Protein AF-0000000078835755 (afdb_homodimer)

Radius of gyration: 17.68 Å; Cα contacts (8 Å, |Δi|>4): 363; chains: 2; bounding box: 37×53×41 Å

Solvent-accessible surface area (backbone atoms only — not comparable to full-atom values): 12044 Å² total; per-residue (Å²): 113,63,64,37,23,50,53,27,33,51,50,13,53,50,42,44,65,66,40,59,57,55,81,65,37,59,64,57,35,35,74,71,74,50,54,73,65,51,53,56,34,54,41,30,27,40,28,42,49,47,18,49,21,50,36,26,39,55,33,22,75,41,42,38,65,33,43,75,55,43,56,26,52,29,46,31,27,44,27,38,29,67,43,31,49,64,35,38,77,70,69,57,46,61,67,70,57,43,52,54,24,49,52,28,46,54,49,22,51,52,42,47,51,31,48,72,68,46,60,73,60,129,111,62,65,38,23,51,55,27,34,52,51,14,53,50,43,45,67,68,41,59,57,54,81,67,38,58,65,56,36,35,73,71,74,51,53,72,63,51,52,55,35,53,42,31,27,39,29,41,50,45,19,48,21,52,36,26,40,54,32,22,73,42,41,40,65,33,42,75,54,42,56,27,53,28,45,30,26,4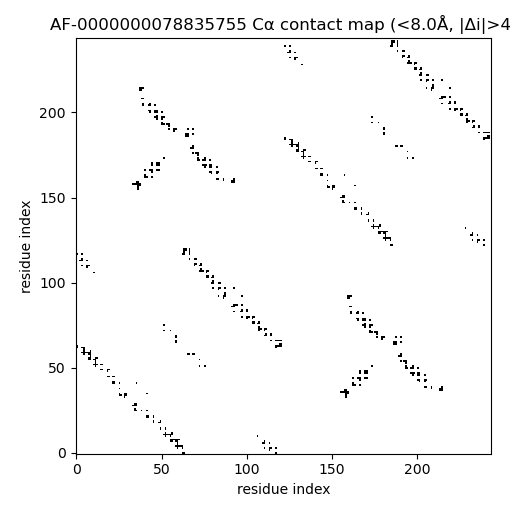3,27,38,29,67,44,30,50,62,34,37,77,70,69,57,45,60,68,71,58,42,53,54,25,50,52,27,46,54,50,21,51,52,42,48,50,32,48,73,67,46,60,73,61,130

pLDDT: mean 97.61, std 3.81, range [67.44, 98.94]

Organism: Phenylobacterium zucineum (strain HLK1) (NCBI:txid450851)

Structure (mmCIF, N/CA/C/O backbone):
data_AF-0000000078835755-model_v1
#
loop_
_entity.id
_entity.type
_entity.pdbx_description
1 polymer 'Uncharacterized protein'
#
loop_
_atom_site.group_PDB
_atom_site.id
_atom_site.type_symbol
_atom_site.label_atom_id
_atom_site.label_alt_id
_atom_site.label_comp_id
_atom_site.label_asym_id
_atom_site.label_entity_id
_atom_site.label_seq_id
_atom_site.pdbx_PDB_ins_code
_atom_site.Cartn_x
_atom_site.Cartn_y
_atom_site.Cartn_z
_atom_site.occupancy
_atom_site.B_iso_or_equiv
_atom_site.auth_seq_id
_atom_site.auth_comp_id
_atom_site.auth_asym_id
_atom_site.auth_atom_id
_atom_site.pdbx_PDB_model_num
ATOM 1 N N . MET A 1 1 ? 11.836 23.859 1.26 1 87.56 1 MET A N 1
ATOM 2 C CA . MET A 1 1 ? 10.609 23.078 1.093 1 87.56 1 MET A CA 1
ATOM 3 C C . MET A 1 1 ? 10.414 22.672 -0.362 1 87.56 1 MET A C 1
ATOM 5 O O . MET A 1 1 ? 9.586 21.812 -0.665 1 87.56 1 MET A O 1
ATOM 9 N N . ARG A 1 2 ? 11.273 23.25 -1.098 1 94.31 2 ARG A N 1
ATOM 10 C CA . ARG A 1 2 ? 11.164 22.969 -2.523 1 94.31 2 ARG A CA 1
ATOM 11 C C . ARG A 1 2 ? 11.594 21.531 -2.828 1 94.31 2 ARG A C 1
ATOM 13 O O . ARG A 1 2 ? 10.977 20.859 -3.658 1 94.31 2 ARG A O 1
ATOM 20 N N . PHE A 1 3 ? 12.617 21.109 -2.229 1 97.81 3 PHE A N 1
ATOM 21 C CA . PHE A 1 3 ? 13.133 19.766 -2.457 1 97.81 3 PHE A CA 1
ATOM 22 C C . PHE A 1 3 ? 12.055 18.719 -2.186 1 97.81 3 PHE A C 1
ATOM 24 O O . PHE A 1 3 ? 11.781 17.875 -3.037 1 97.81 3 PHE A O 1
ATOM 31 N N . ALA A 1 4 ? 11.445 18.75 -1.09 1 98.31 4 ALA A N 1
ATOM 32 C CA . ALA A 1 4 ? 10.406 17.797 -0.717 1 98.31 4 ALA A CA 1
ATOM 33 C C . ALA A 1 4 ? 9.234 17.859 -1.688 1 98.31 4 ALA A C 1
ATOM 35 O O . ALA A 1 4 ? 8.68 16.828 -2.072 1 98.31 4 ALA A O 1
ATOM 36 N N . ARG A 1 5 ? 8.812 19.031 -2.062 1 98.56 5 ARG A N 1
ATOM 37 C CA . ARG A 1 5 ? 7.715 19.188 -3.008 1 98.56 5 ARG A CA 1
ATOM 38 C C . ARG A 1 5 ? 8.008 18.469 -4.32 1 98.56 5 ARG A C 1
ATOM 40 O O . ARG A 1 5 ? 7.168 17.719 -4.824 1 98.56 5 ARG A O 1
ATOM 47 N N . TRP A 1 6 ? 9.164 18.703 -4.793 1 98.56 6 TRP A N 1
ATOM 48 C CA . TRP A 1 6 ? 9.531 18.125 -6.086 1 98.56 6 TRP A CA 1
ATOM 49 C C . TRP A 1 6 ? 9.719 16.609 -5.977 1 98.56 6 TRP A C 1
ATOM 51 O O . TRP A 1 6 ? 9.258 15.859 -6.836 1 98.56 6 TRP A O 1
ATOM 61 N N . VAL A 1 7 ? 10.398 16.172 -4.941 1 98.81 7 VAL A N 1
ATOM 62 C CA . VAL A 1 7 ? 10.688 14.758 -4.766 1 98.81 7 VAL A CA 1
ATOM 63 C C . VAL A 1 7 ? 9.383 13.977 -4.664 1 98.81 7 VAL A C 1
ATOM 65 O O . VAL A 1 7 ? 9.188 12.992 -5.375 1 98.81 7 VAL A O 1
ATOM 68 N N . PHE A 1 8 ? 8.508 14.398 -3.873 1 98.94 8 PHE A N 1
ATOM 69 C CA . PHE A 1 8 ? 7.27 13.656 -3.656 1 98.94 8 PHE A CA 1
ATOM 70 C C . PHE A 1 8 ? 6.348 13.781 -4.863 1 98.94 8 PHE A C 1
ATOM 72 O O . PHE A 1 8 ? 5.715 12.805 -5.266 1 98.94 8 PHE A O 1
ATOM 79 N N . THR A 1 9 ? 6.266 14.969 -5.469 1 98.94 9 THR A N 1
ATOM 80 C CA . THR A 1 9 ? 5.398 15.141 -6.633 1 98.94 9 THR A CA 1
ATOM 81 C C . THR A 1 9 ? 5.879 14.273 -7.793 1 98.94 9 THR A C 1
ATOM 83 O O . THR A 1 9 ? 5.082 13.57 -8.414 1 98.94 9 THR A O 1
ATOM 86 N N . LEU A 1 10 ? 7.133 14.25 -8.07 1 98.88 10 LEU A N 1
ATOM 87 C CA . LEU A 1 10 ? 7.672 13.469 -9.18 1 98.88 10 LEU A CA 1
ATOM 88 C C . LEU A 1 10 ? 7.574 11.977 -8.891 1 98.88 10 LEU A C 1
ATOM 90 O O . LEU A 1 10 ? 7.312 11.18 -9.789 1 98.88 10 LEU A O 1
ATOM 94 N N . ALA A 1 11 ? 7.855 11.594 -7.668 1 98.94 11 ALA A N 1
ATOM 95 C CA . ALA A 1 11 ? 7.703 10.188 -7.285 1 98.94 11 ALA A CA 1
ATOM 96 C C . ALA A 1 11 ? 6.266 9.719 -7.488 1 98.94 11 ALA A C 1
ATOM 98 O O . ALA A 1 11 ? 6.035 8.609 -7.98 1 98.94 11 ALA A O 1
ATOM 99 N N . GLY A 1 12 ? 5.324 10.586 -7.031 1 98.94 12 GLY A N 1
ATOM 100 C CA . GLY A 1 12 ? 3.924 10.242 -7.227 1 98.94 12 GLY A CA 1
ATOM 101 C C . GLY A 1 12 ? 3.553 10.055 -8.688 1 98.94 12 GLY A C 1
ATOM 102 O O . GLY A 1 12 ? 2.869 9.094 -9.039 1 98.94 12 GLY A O 1
ATOM 103 N N . ILE A 1 13 ? 3.969 10.977 -9.523 1 98.94 13 ILE A N 1
ATOM 104 C CA . ILE A 1 13 ? 3.697 10.898 -10.953 1 98.94 13 ILE A CA 1
ATOM 105 C C . ILE A 1 13 ? 4.352 9.648 -11.539 1 98.94 13 ILE A C 1
ATOM 107 O O . ILE A 1 13 ? 3.703 8.875 -12.242 1 98.94 13 ILE A O 1
ATOM 111 N N . TYR A 1 14 ? 5.562 9.453 -11.281 1 98.88 14 TYR A N 1
ATOM 112 C CA . TYR A 1 14 ? 6.289 8.266 -11.727 1 98.88 14 TYR A CA 1
ATOM 113 C C . TYR A 1 14 ? 5.562 6.992 -11.312 1 98.88 14 TYR A C 1
ATOM 115 O O . TYR A 1 14 ? 5.352 6.094 -12.133 1 98.88 14 TYR A O 1
ATOM 123 N N . GLY A 1 15 ? 5.246 6.906 -10.055 1 98.75 15 GLY A N 1
ATOM 124 C CA . GLY A 1 15 ? 4.582 5.715 -9.547 1 98.75 15 GLY A CA 1
ATOM 125 C C . GLY A 1 15 ? 3.236 5.457 -10.195 1 98.75 15 GLY A C 1
ATOM 126 O O . GLY A 1 15 ? 2.871 4.309 -10.445 1 98.75 15 GLY A O 1
ATOM 127 N N . LEU A 1 16 ? 2.459 6.508 -10.461 1 98.88 16 LEU A N 1
ATOM 128 C CA . LEU A 1 16 ? 1.194 6.348 -11.164 1 98.88 16 LEU A CA 1
ATOM 129 C C . LEU A 1 16 ? 1.419 5.734 -12.547 1 98.88 16 LEU A C 1
ATOM 131 O O . LEU A 1 16 ? 0.684 4.836 -12.961 1 98.88 16 LEU A O 1
ATOM 135 N N . VAL A 1 17 ? 2.402 6.172 -13.273 1 98.69 17 VAL A N 1
ATOM 136 C CA . VAL A 1 17 ? 2.699 5.727 -14.625 1 98.69 17 VAL A CA 1
ATOM 137 C C . VAL A 1 17 ? 3.18 4.277 -14.602 1 98.69 17 VAL A C 1
ATOM 139 O O . VAL A 1 17 ? 2.807 3.479 -15.469 1 98.69 17 VAL A O 1
ATOM 142 N N . VAL A 1 18 ? 3.988 3.898 -13.641 1 98.44 18 VAL A N 1
ATOM 143 C CA . VAL A 1 18 ? 4.645 2.596 -13.594 1 98.44 18 VAL A CA 1
ATOM 144 C C . VAL A 1 18 ? 3.676 1.549 -13.047 1 98.44 18 VAL A C 1
ATOM 146 O O . VAL A 1 18 ? 3.691 0.393 -13.477 1 98.44 18 VAL A O 1
ATOM 149 N N . VAL A 1 19 ? 2.812 1.912 -12.102 1 98.75 19 VAL A N 1
ATOM 150 C CA . VAL A 1 19 ? 2.016 0.932 -11.375 1 98.75 19 VAL A CA 1
ATOM 151 C C . VAL A 1 19 ? 0.665 0.748 -12.062 1 98.75 19 VAL A C 1
ATOM 153 O O . VAL A 1 19 ? 0.13 -0.363 -12.109 1 98.75 19 VAL A O 1
ATOM 156 N N . ALA A 1 20 ? 0.077 1.763 -12.711 1 98.62 20 ALA A N 1
ATOM 157 C CA . ALA A 1 20 ? -1.252 1.688 -13.312 1 98.62 20 ALA A CA 1
ATOM 158 C C . ALA A 1 20 ? -1.318 0.582 -14.367 1 98.62 20 ALA A C 1
ATOM 160 O O . ALA A 1 20 ? -2.297 -0.166 -14.422 1 98.62 20 ALA A O 1
ATOM 161 N N . PRO A 1 21 ? -0.307 0.341 -15.18 1 98.25 21 PRO A N 1
ATOM 162 C CA . PRO A 1 21 ? -0.371 -0.71 -16.203 1 98.25 21 PRO A CA 1
ATOM 163 C C . PRO A 1 21 ? -0.449 -2.111 -15.594 1 98.25 21 PRO A C 1
ATOM 165 O O . PRO A 1 21 ? -0.763 -3.074 -16.297 1 98.25 21 PRO A O 1
ATOM 168 N N . MET A 1 22 ? -0.144 -2.264 -14.32 1 98.19 22 MET A N 1
ATOM 169 C CA . MET A 1 22 ? -0.205 -3.574 -13.68 1 98.19 22 MET A CA 1
ATOM 170 C C . MET A 1 22 ? -1.62 -4.141 -13.727 1 98.19 22 MET A C 1
ATOM 172 O O . MET A 1 22 ? -1.808 -5.355 -13.711 1 98.19 22 MET A O 1
ATOM 176 N N . TYR A 1 23 ? -2.672 -3.312 -13.875 1 97.88 23 TYR A N 1
ATOM 177 C CA . TYR A 1 23 ? -4.055 -3.773 -13.953 1 97.88 23 TYR A CA 1
ATOM 178 C C . TYR A 1 23 ? -4.297 -4.551 -15.242 1 97.88 23 TYR A C 1
ATOM 180 O O . TYR A 1 23 ? -5.289 -5.273 -15.359 1 97.88 23 TYR A O 1
ATOM 188 N N . PHE A 1 24 ? -3.373 -4.465 -16.172 1 97 24 PHE A N 1
ATOM 189 C CA . PHE A 1 24 ? -3.525 -5.137 -17.453 1 97 24 PHE A CA 1
ATOM 190 C C . PHE A 1 24 ? -2.426 -6.168 -17.656 1 97 24 PHE A C 1
ATOM 192 O O . PHE A 1 24 ? -2.279 -6.719 -18.75 1 97 24 PHE A O 1
ATOM 199 N N . ALA A 1 25 ? -1.692 -6.449 -16.656 1 97.12 25 AL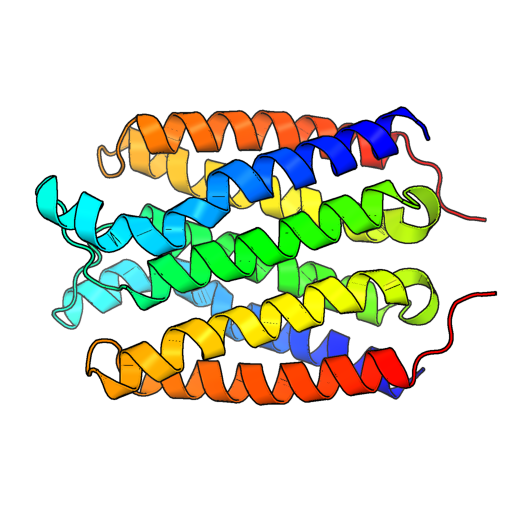A A N 1
ATOM 200 C CA . ALA A 1 25 ? -0.467 -7.227 -16.812 1 97.12 25 ALA A CA 1
ATOM 201 C C . ALA A 1 25 ? -0.745 -8.719 -16.672 1 97.12 25 ALA A C 1
ATOM 203 O O . ALA A 1 25 ? 0.088 -9.547 -17.047 1 97.12 25 ALA A O 1
ATOM 204 N N . GLU A 1 26 ? -1.862 -9.078 -16.109 1 97.75 26 GLU A N 1
ATOM 205 C CA . GLU A 1 26 ? -2.117 -10.477 -15.773 1 97.75 26 GLU A CA 1
ATOM 206 C C . GLU A 1 26 ? -2.035 -11.359 -17.016 1 97.75 26 GLU A C 1
ATOM 208 O O . GLU A 1 26 ? -1.335 -12.375 -17.016 1 97.75 26 GLU A O 1
ATOM 213 N N . ALA A 1 27 ? -2.744 -10.969 -18.062 1 96.62 27 ALA A N 1
ATOM 214 C CA . ALA A 1 27 ? -2.754 -11.742 -19.297 1 96.62 27 ALA A CA 1
ATOM 215 C C . ALA A 1 27 ? -1.354 -11.844 -19.891 1 96.62 27 ALA A C 1
ATOM 217 O O . ALA A 1 27 ? -0.95 -12.914 -20.359 1 96.62 27 ALA A O 1
ATOM 218 N N . ALA A 1 28 ? -0.676 -10.766 -19.906 1 96.06 28 ALA A N 1
ATOM 219 C CA . ALA A 1 28 ? 0.679 -10.727 -20.453 1 96.06 28 ALA A CA 1
ATOM 220 C C . ALA A 1 28 ? 1.605 -11.656 -19.672 1 96.06 28 ALA A C 1
ATOM 222 O O . ALA A 1 28 ? 2.471 -12.312 -20.25 1 96.06 28 ALA A O 1
ATOM 223 N N . MET A 1 29 ? 1.465 -11.742 -18.375 1 96.25 29 MET A N 1
ATOM 224 C CA . MET A 1 29 ? 2.266 -12.625 -17.531 1 96.25 29 MET A CA 1
ATOM 225 C C . MET A 1 29 ? 1.987 -14.086 -17.859 1 96.25 29 MET A C 1
ATOM 227 O O . MET A 1 29 ? 2.908 -14.906 -17.922 1 96.25 29 MET A O 1
ATOM 231 N N . GLY A 1 30 ? 0.709 -14.344 -18.062 1 96.75 30 GLY A N 1
ATOM 232 C CA . GLY A 1 30 ? 0.352 -15.688 -18.5 1 96.75 30 GLY A CA 1
ATOM 233 C C . GLY A 1 30 ? 0.949 -16.062 -19.844 1 96.75 30 GLY A C 1
ATOM 234 O O . GLY A 1 30 ? 1.49 -17.172 -20 1 96.75 30 GLY A O 1
ATOM 235 N N . GLU A 1 31 ? 0.867 -15.195 -20.781 1 96.62 31 GLU A N 1
ATOM 236 C CA . GLU A 1 31 ? 1.404 -15.422 -22.125 1 96.62 31 GLU A CA 1
ATOM 237 C C . GLU A 1 31 ? 2.918 -15.609 -22.094 1 96.62 31 GLU A C 1
ATOM 239 O O . GLU A 1 31 ? 3.479 -16.344 -22.906 1 96.62 31 GLU A O 1
ATOM 244 N N . ALA A 1 32 ? 3.504 -15.07 -21.188 1 95 32 ALA A N 1
ATOM 245 C CA . ALA A 1 32 ? 4.953 -15.164 -21.016 1 95 32 ALA A CA 1
ATOM 246 C C . ALA A 1 32 ? 5.336 -16.453 -20.297 1 95 32 ALA A C 1
ATOM 248 O O . ALA A 1 32 ? 6.504 -16.656 -19.953 1 95 32 ALA A O 1
ATOM 249 N N . GLY A 1 33 ? 4.371 -17.312 -19.969 1 94.81 33 GLY A N 1
ATOM 250 C CA . GLY A 1 33 ? 4.641 -18.594 -19.359 1 94.81 33 GLY A CA 1
ATOM 251 C C . GLY A 1 33 ? 4.688 -18.547 -17.844 1 94.81 33 GLY A C 1
ATOM 252 O O . GLY A 1 33 ? 5.223 -19.453 -17.203 1 94.81 33 GLY A O 1
ATOM 253 N N . ARG A 1 34 ? 4.227 -17.469 -17.234 1 95.88 34 ARG A N 1
ATOM 254 C CA . ARG A 1 34 ? 4.215 -17.281 -15.789 1 95.88 34 ARG A CA 1
ATOM 255 C C . ARG A 1 34 ? 2.834 -16.875 -15.297 1 95.88 34 ARG A C 1
ATOM 257 O O . ARG A 1 34 ? 2.666 -15.773 -14.758 1 95.88 34 ARG A O 1
ATOM 264 N N . PRO A 1 35 ? 1.906 -17.734 -15.414 1 97.88 35 PRO A N 1
ATOM 265 C CA . PRO A 1 35 ? 0.557 -17.344 -15 1 97.88 35 PRO A CA 1
ATOM 266 C C . PRO A 1 35 ? 0.485 -16.953 -13.523 1 97.88 35 PRO A C 1
ATOM 268 O O . PRO A 1 35 ? 1.232 -17.484 -12.703 1 97.88 35 PRO A O 1
ATOM 271 N N . VAL A 1 36 ? -0.422 -16.078 -13.219 1 98.31 36 VAL A N 1
ATOM 272 C CA . VAL A 1 36 ? -0.631 -15.594 -11.852 1 98.31 36 VAL A CA 1
ATOM 273 C C . VAL A 1 36 ? -1.549 -16.547 -11.102 1 98.31 36 VAL A C 1
ATOM 275 O O . VAL A 1 36 ? -2.689 -16.781 -11.508 1 98.31 36 VAL A O 1
ATOM 278 N N . SER A 1 37 ? -1.116 -17.031 -9.992 1 98.06 37 SER A N 1
ATOM 279 C CA . SER A 1 37 ? -1.883 -18.016 -9.227 1 98.06 37 SER A CA 1
ATOM 280 C C . SER A 1 37 ? -2.857 -17.328 -8.273 1 98.06 37 SER A C 1
ATOM 282 O O . SER A 1 37 ? -3.895 -17.906 -7.926 1 98.06 37 SER A O 1
ATOM 284 N N . HIS A 1 38 ? -2.5 -16.156 -7.805 1 98.25 38 HIS A N 1
ATOM 285 C CA . HIS A 1 38 ? -3.303 -15.383 -6.867 1 98.25 38 HIS A CA 1
ATOM 286 C C . HIS A 1 38 ? -3.535 -13.961 -7.383 1 98.25 38 HIS A C 1
ATOM 288 O O . HIS A 1 38 ? -2.895 -13.016 -6.918 1 98.25 38 HIS A O 1
ATOM 294 N N . PRO A 1 39 ? -4.523 -13.852 -8.234 1 98.62 39 PRO A N 1
ATOM 295 C CA . PRO A 1 39 ? -4.715 -12.539 -8.867 1 98.62 39 PRO A CA 1
ATOM 296 C C . PRO A 1 39 ? -5.066 -11.445 -7.859 1 98.62 39 PRO A C 1
ATOM 298 O O . PRO A 1 39 ? -4.816 -10.266 -8.117 1 98.62 39 PRO A O 1
ATOM 301 N N . GLU A 1 40 ? -5.668 -11.805 -6.695 1 98.69 40 GLU A N 1
ATOM 302 C CA . GLU A 1 40 ? -5.98 -10.812 -5.672 1 98.69 40 GLU A CA 1
ATOM 303 C C . GLU A 1 40 ? -4.719 -10.125 -5.164 1 98.69 40 GLU A C 1
ATOM 305 O O . GLU A 1 40 ? -4.758 -8.961 -4.75 1 98.69 40 GLU A O 1
ATOM 310 N N . LEU A 1 41 ? -3.559 -10.828 -5.238 1 98.75 41 LEU A N 1
ATOM 311 C CA . LEU A 1 41 ? -2.303 -10.227 -4.801 1 98.75 41 LEU A CA 1
ATOM 312 C C . LEU A 1 41 ? -1.791 -9.227 -5.836 1 98.75 41 LEU A C 1
ATOM 314 O O . LEU A 1 41 ? -1.238 -8.18 -5.473 1 98.75 41 LEU A O 1
ATOM 318 N N . LEU A 1 42 ? -1.974 -9.531 -7.102 1 98.81 42 LEU A N 1
ATOM 319 C CA . LEU A 1 42 ? -1.583 -8.617 -8.172 1 98.81 42 LEU A CA 1
ATOM 320 C C . LEU A 1 42 ? -2.395 -7.328 -8.102 1 98.81 42 LEU A C 1
ATOM 322 O O . LEU A 1 42 ? -1.826 -6.234 -8.039 1 98.81 42 LEU A O 1
ATOM 326 N N . TYR A 1 43 ? -3.639 -7.434 -8.031 1 98.81 43 TYR A N 1
ATOM 327 C CA . TYR A 1 43 ? -4.516 -6.266 -8.07 1 98.81 43 TYR A CA 1
ATOM 328 C C . TYR A 1 43 ? -4.504 -5.531 -6.738 1 98.81 43 TYR A C 1
ATOM 330 O O . TYR A 1 43 ? -4.637 -4.309 -6.695 1 98.81 43 TYR A O 1
ATOM 338 N N . GLY A 1 44 ? -4.414 -6.297 -5.652 1 98.62 44 GLY A N 1
ATOM 339 C CA . GLY A 1 44 ? -4.266 -5.668 -4.348 1 98.62 44 GLY A CA 1
ATOM 340 C C . GLY A 1 44 ? -3.002 -4.84 -4.227 1 98.62 44 GLY A C 1
ATOM 341 O O . GLY A 1 44 ? -3.043 -3.697 -3.766 1 98.62 44 GLY A O 1
ATOM 342 N N . PHE A 1 45 ? -1.887 -5.453 -4.637 1 98.81 45 PHE A N 1
ATOM 343 C CA . PHE A 1 45 ? -0.615 -4.742 -4.617 1 98.81 45 PHE A CA 1
ATOM 344 C C . PHE A 1 45 ? -0.692 -3.475 -5.457 1 98.81 45 PHE A C 1
ATOM 346 O O . PHE A 1 45 ? -0.29 -2.398 -5.012 1 98.81 45 PHE A O 1
ATOM 353 N N . ALA A 1 46 ? -1.22 -3.59 -6.672 1 98.88 46 ALA A N 1
ATOM 354 C CA . ALA A 1 46 ? -1.354 -2.441 -7.566 1 98.88 46 ALA A CA 1
ATOM 355 C C . ALA A 1 46 ? -2.201 -1.346 -6.926 1 98.88 46 ALA A C 1
ATOM 357 O O . ALA A 1 46 ? -1.811 -0.176 -6.918 1 98.88 46 ALA A O 1
ATOM 358 N N . GLY A 1 47 ? -3.316 -1.703 -6.359 1 98.88 47 GLY A N 1
ATOM 359 C CA . GLY A 1 47 ? -4.246 -0.733 -5.805 1 98.88 47 GLY A CA 1
ATOM 360 C C . GLY A 1 47 ? -3.689 0.004 -4.602 1 98.88 47 GLY A C 1
ATOM 361 O O . GLY A 1 47 ? -3.779 1.231 -4.52 1 98.88 47 GLY A O 1
ATOM 362 N N . VAL A 1 48 ? -3.16 -0.781 -3.652 1 98.81 48 VAL A N 1
ATOM 363 C CA . VAL A 1 48 ? -2.619 -0.167 -2.445 1 98.81 48 VAL A CA 1
ATOM 364 C C . VAL A 1 48 ? -1.406 0.69 -2.799 1 98.81 48 VAL A C 1
ATOM 366 O O . VAL A 1 48 ? -1.212 1.768 -2.23 1 98.81 48 VAL A O 1
ATOM 369 N N . THR A 1 49 ? -0.59 0.226 -3.703 1 98.94 49 THR A N 1
ATOM 370 C CA . THR A 1 49 ? 0.574 0.992 -4.133 1 98.94 49 THR A CA 1
ATOM 371 C C . THR A 1 49 ? 0.146 2.287 -4.816 1 98.94 49 THR A C 1
ATOM 373 O O . THR A 1 49 ? 0.729 3.346 -4.574 1 98.94 49 THR A O 1
ATOM 376 N N . LEU A 1 50 ? -0.862 2.23 -5.641 1 98.94 50 LEU A N 1
ATOM 377 C CA . LEU A 1 50 ? -1.356 3.436 -6.297 1 98.94 50 LEU A CA 1
ATOM 378 C C . LEU A 1 50 ? -1.884 4.434 -5.273 1 98.94 50 LEU A C 1
ATOM 380 O O . LEU A 1 50 ? -1.748 5.648 -5.457 1 98.94 50 LEU A O 1
ATOM 384 N N . ALA A 1 51 ? -2.518 3.955 -4.238 1 98.94 51 ALA A N 1
ATOM 385 C CA . ALA A 1 51 ? -2.992 4.84 -3.18 1 98.94 51 ALA A CA 1
ATOM 386 C C . ALA A 1 51 ? -1.838 5.625 -2.561 1 98.94 51 ALA A C 1
ATOM 388 O O . ALA A 1 51 ? -1.992 6.797 -2.211 1 98.94 51 ALA A O 1
ATOM 389 N N . PHE A 1 52 ? -0.694 5.008 -2.412 1 98.94 52 PHE A N 1
ATOM 390 C CA . PHE A 1 52 ? 0.467 5.715 -1.884 1 98.94 52 PHE A CA 1
ATOM 391 C C . PHE A 1 52 ? 0.92 6.805 -2.844 1 98.94 52 PHE A C 1
ATOM 393 O O . PHE A 1 52 ? 1.39 7.863 -2.416 1 98.94 52 PHE A O 1
ATOM 400 N N . GLN A 1 53 ? 0.84 6.539 -4.211 1 98.94 53 GLN A N 1
ATOM 401 C CA . GLN A 1 53 ? 1.207 7.594 -5.148 1 98.94 53 GLN A CA 1
ATOM 402 C C . GLN A 1 53 ? 0.349 8.836 -4.938 1 98.94 53 GLN A C 1
ATOM 404 O O . GLN A 1 53 ? 0.846 9.961 -5.023 1 98.94 53 GLN A O 1
ATOM 409 N N . VAL A 1 54 ? -0.893 8.664 -4.652 1 98.94 54 VAL A N 1
ATOM 410 C CA . VAL A 1 54 ? -1.779 9.781 -4.34 1 98.94 54 VAL A CA 1
ATOM 411 C C . VAL A 1 54 ? -1.295 10.484 -3.076 1 98.94 54 VAL A C 1
ATOM 413 O O . VAL A 1 54 ? -1.263 11.719 -3.02 1 98.94 54 VAL A O 1
ATOM 416 N N . LEU A 1 55 ? -0.916 9.711 -2.07 1 98.94 55 LEU A N 1
ATOM 417 C CA . LEU A 1 55 ? -0.379 10.32 -0.856 1 98.94 55 LEU A CA 1
ATOM 418 C C . LEU A 1 55 ? 0.86 11.148 -1.166 1 98.94 55 LEU A C 1
ATOM 420 O O . LEU A 1 55 ? 1.043 12.234 -0.604 1 98.94 55 LEU A O 1
ATOM 424 N N . PHE A 1 56 ? 1.728 10.609 -2.055 1 98.94 56 PHE A N 1
ATOM 425 C CA . PHE A 1 56 ? 2.93 11.359 -2.406 1 98.94 56 PHE A CA 1
ATOM 426 C C . PHE A 1 56 ? 2.572 12.695 -3.029 1 98.94 56 PHE A C 1
ATOM 428 O O . PHE A 1 56 ? 3.182 13.719 -2.709 1 98.94 56 PHE A O 1
ATOM 435 N N . LEU A 1 57 ? 1.631 12.711 -3.887 1 98.94 57 LEU A N 1
ATOM 436 C CA . LEU A 1 57 ? 1.193 13.953 -4.508 1 98.94 57 LEU A CA 1
ATOM 437 C C . LEU A 1 57 ? 0.624 14.914 -3.469 1 98.94 57 LEU A C 1
ATOM 439 O O . LEU A 1 57 ? 0.85 16.125 -3.541 1 98.94 57 LEU A O 1
ATOM 443 N N . ILE A 1 58 ? -0.092 14.406 -2.525 1 98.88 58 ILE A N 1
ATOM 444 C CA . ILE A 1 58 ? -0.666 15.211 -1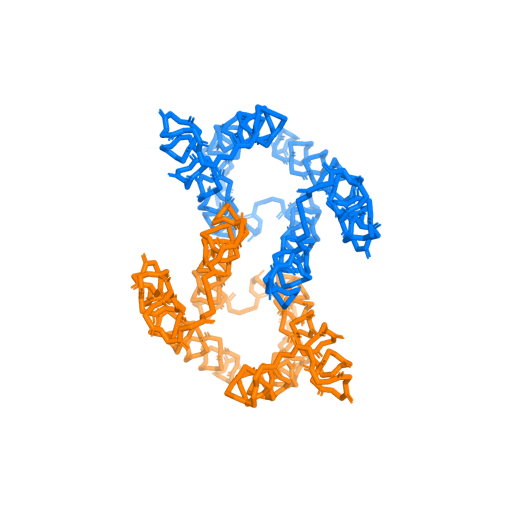.454 1 98.88 58 ILE A CA 1
ATOM 445 C C . ILE A 1 58 ? 0.451 15.797 -0.596 1 98.88 58 ILE A C 1
ATOM 447 O O . ILE A 1 58 ? 0.441 16.984 -0.284 1 98.88 58 ILE A O 1
ATOM 451 N N . ILE A 1 59 ? 1.417 14.953 -0.24 1 98.81 59 ILE A N 1
ATOM 452 C CA . ILE A 1 59 ? 2.561 15.43 0.533 1 98.81 59 ILE A CA 1
ATOM 453 C C . ILE A 1 59 ? 3.283 16.531 -0.239 1 98.81 59 ILE A C 1
ATOM 455 O O . ILE A 1 59 ? 3.676 17.547 0.34 1 98.81 59 ILE A O 1
ATOM 459 N N . GLY A 1 60 ? 3.414 16.359 -1.497 1 98.69 60 GLY A N 1
ATOM 460 C CA . GLY A 1 60 ? 4.105 17.328 -2.33 1 98.69 60 GLY A CA 1
ATOM 461 C C . GLY A 1 60 ? 3.461 18.703 -2.307 1 98.69 60 GLY A C 1
ATOM 462 O O . GLY A 1 60 ? 4.121 19.703 -2.568 1 98.69 60 GLY A O 1
ATOM 463 N N . ARG A 1 61 ? 2.191 18.812 -1.987 1 98.06 61 ARG A N 1
ATOM 464 C CA . ARG A 1 61 ? 1.483 20.094 -1.981 1 98.06 61 ARG A CA 1
ATOM 465 C C . ARG A 1 61 ? 1.775 20.875 -0.707 1 98.06 61 ARG A C 1
ATOM 467 O O . ARG A 1 61 ? 1.734 22.109 -0.705 1 98.06 61 ARG A O 1
ATOM 474 N N . ASP A 1 62 ? 1.961 20.188 0.38 1 97.19 62 ASP A N 1
ATOM 475 C CA . ASP A 1 62 ? 2.24 20.844 1.657 1 97.19 62 ASP A CA 1
ATOM 476 C C . ASP A 1 62 ? 3.119 19.953 2.543 1 97.19 62 ASP A C 1
ATOM 478 O O . ASP A 1 62 ? 2.662 19.453 3.566 1 97.19 62 ASP A O 1
ATOM 482 N N . PRO A 1 63 ? 4.387 19.938 2.141 1 97.81 63 PRO A N 1
ATOM 483 C CA . PRO A 1 63 ? 5.285 19 2.828 1 97.81 63 PRO A CA 1
ATOM 484 C C . PRO A 1 63 ? 5.402 19.297 4.324 1 97.81 63 PRO A C 1
ATOM 486 O O . PRO A 1 63 ? 5.43 18.359 5.137 1 97.81 63 PRO A O 1
ATOM 489 N N . ALA A 1 64 ? 5.418 20.531 4.746 1 97.06 64 ALA A N 1
ATOM 490 C CA . ALA A 1 64 ? 5.605 20.859 6.156 1 97.06 64 ALA A CA 1
ATOM 491 C C . ALA A 1 64 ? 4.441 20.359 7 1 97.06 64 ALA A C 1
ATOM 493 O O . ALA A 1 64 ? 4.645 19.781 8.07 1 97.06 64 ALA A O 1
ATOM 494 N N . ARG A 1 65 ? 3.297 20.562 6.559 1 96.5 65 ARG A N 1
ATOM 495 C CA . ARG A 1 65 ? 2.096 20.125 7.262 1 96.5 65 ARG A CA 1
ATOM 496 C C . ARG A 1 65 ? 2.039 18.609 7.359 1 96.5 65 ARG A C 1
ATOM 498 O O . ARG A 1 65 ? 1.648 18.062 8.391 1 96.5 65 ARG A O 1
ATOM 505 N N . LEU A 1 66 ? 2.484 17.984 6.301 1 98.25 66 LEU A N 1
ATOM 506 C CA . LEU A 1 66 ? 2.289 16.531 6.188 1 98.25 66 LEU A CA 1
ATOM 507 C C . LEU A 1 66 ? 3.586 15.789 6.469 1 98.25 66 LEU A C 1
ATOM 509 O O . LEU A 1 66 ? 3.715 14.609 6.129 1 98.25 66 LEU A O 1
ATOM 513 N N . ARG A 1 67 ? 4.465 16.453 7.086 1 98.44 67 ARG A N 1
ATOM 514 C CA . ARG A 1 67 ? 5.773 15.875 7.387 1 98.44 67 ARG A CA 1
ATOM 515 C C . ARG A 1 67 ? 5.629 14.539 8.109 1 98.44 67 ARG A C 1
ATOM 517 O O . ARG A 1 67 ? 6.344 13.586 7.809 1 98.44 67 ARG A O 1
ATOM 524 N N . PRO A 1 68 ? 4.727 14.367 9.07 1 98.5 68 PRO A N 1
ATOM 525 C CA . PRO A 1 68 ? 4.629 13.07 9.742 1 98.5 68 PRO A CA 1
ATOM 526 C C . PRO A 1 68 ? 4.27 11.938 8.789 1 98.5 68 PRO A C 1
ATOM 528 O O . PRO A 1 68 ? 4.68 10.789 9 1 98.5 68 PRO A O 1
ATOM 531 N N . ALA A 1 69 ? 3.549 12.25 7.758 1 98.81 69 ALA A N 1
ATOM 532 C CA . ALA A 1 69 ? 3.129 11.234 6.797 1 98.81 69 ALA A CA 1
ATOM 533 C C . ALA A 1 69 ? 4.312 10.734 5.973 1 98.81 69 ALA A C 1
ATOM 535 O O . ALA A 1 69 ? 4.254 9.656 5.375 1 98.81 69 ALA A O 1
ATOM 536 N N . MET A 1 70 ? 5.395 11.469 5.914 1 98.88 70 MET A N 1
ATOM 537 C CA . MET A 1 70 ? 6.578 11.07 5.16 1 98.88 70 MET A CA 1
ATOM 538 C C . MET A 1 70 ? 7.195 9.805 5.738 1 98.88 70 MET A C 1
ATOM 540 O O . MET A 1 70 ? 7.84 9.039 5.02 1 98.88 70 MET A O 1
ATOM 544 N N . ILE A 1 71 ? 6.965 9.609 7 1 98.88 71 ILE A N 1
ATOM 545 C CA . ILE A 1 71 ? 7.48 8.406 7.648 1 98.88 71 ILE A CA 1
ATOM 546 C C . ILE A 1 71 ? 6.867 7.168 7 1 98.88 71 ILE A C 1
ATOM 548 O O . ILE A 1 71 ? 7.582 6.23 6.637 1 98.88 71 ILE A O 1
ATOM 552 N N . ALA A 1 72 ? 5.578 7.156 6.828 1 98.94 72 ALA A N 1
ATOM 553 C CA . ALA A 1 72 ? 4.895 6.047 6.168 1 98.94 72 ALA A CA 1
ATOM 554 C C . ALA A 1 72 ? 5.367 5.895 4.727 1 98.94 72 ALA A C 1
ATOM 556 O O . ALA A 1 72 ? 5.469 4.777 4.215 1 98.94 72 ALA A O 1
ATOM 557 N N . ALA A 1 73 ? 5.637 7 4.07 1 98.94 73 ALA A N 1
ATOM 558 C CA . ALA A 1 73 ? 6.113 6.973 2.689 1 98.94 73 ALA A CA 1
ATOM 559 C C . ALA A 1 73 ? 7.48 6.305 2.594 1 98.94 73 ALA A C 1
ATOM 561 O O . ALA A 1 73 ? 7.734 5.523 1.673 1 98.94 73 ALA A O 1
ATOM 562 N N . VAL A 1 74 ? 8.352 6.609 3.551 1 98.94 74 VAL A N 1
ATOM 563 C CA . VAL A 1 74 ? 9.672 5.98 3.57 1 98.94 74 VAL A CA 1
ATOM 564 C C . VAL A 1 74 ? 9.523 4.477 3.787 1 98.94 74 VAL A C 1
ATOM 566 O O . VAL A 1 74 ? 10.172 3.68 3.1 1 98.94 74 VAL A O 1
ATOM 569 N N . ILE A 1 75 ? 8.68 4.105 4.699 1 98.94 75 ILE A N 1
ATOM 570 C CA . ILE A 1 75 ? 8.453 2.695 4.988 1 98.94 75 ILE A CA 1
ATOM 571 C C . ILE A 1 75 ? 7.93 1.99 3.736 1 98.94 75 ILE A C 1
ATOM 573 O O . ILE A 1 75 ? 8.367 0.881 3.416 1 98.94 75 ILE A O 1
ATOM 577 N N . GLU A 1 76 ? 7.043 2.633 3.084 1 98.94 76 GLU A N 1
ATOM 578 C CA . GLU A 1 76 ? 6.5 2.08 1.849 1 98.94 76 GLU A CA 1
ATOM 579 C C . GLU A 1 76 ? 7.598 1.84 0.818 1 98.94 76 GLU A C 1
ATOM 581 O O . GLU A 1 76 ? 7.672 0.766 0.217 1 98.94 76 GLU A O 1
ATOM 586 N N . LYS A 1 77 ? 8.531 2.723 0.637 1 98.94 77 LYS A N 1
ATOM 587 C CA . LYS A 1 77 ? 9.555 2.623 -0.396 1 98.94 77 LYS A CA 1
ATOM 588 C C . LYS A 1 77 ? 10.641 1.623 -0.002 1 98.94 77 LYS A C 1
ATOM 590 O O . LYS A 1 77 ? 11.297 1.041 -0.866 1 98.94 77 LYS A O 1
ATOM 595 N N . VAL A 1 78 ? 10.773 1.338 1.212 1 98.88 78 VAL A N 1
ATOM 596 C CA . VAL A 1 78 ? 11.766 0.37 1.673 1 98.88 78 VAL A CA 1
ATOM 597 C C . VAL A 1 78 ? 11.18 -1.04 1.604 1 98.88 78 VAL A C 1
ATOM 599 O O . VAL A 1 78 ? 11.906 -2.01 1.383 1 98.88 78 VAL A O 1
ATOM 602 N N . SER A 1 79 ? 9.883 -1.149 1.763 1 98.81 79 SER A N 1
ATOM 603 C CA . SER A 1 79 ? 9.234 -2.441 1.928 1 98.81 79 SER A CA 1
ATOM 604 C C . SER A 1 79 ? 9.422 -3.32 0.696 1 98.81 79 SER A C 1
ATOM 606 O O . SER A 1 79 ? 9.688 -4.52 0.817 1 98.81 79 SER A O 1
ATOM 608 N N . PHE A 1 80 ? 9.336 -2.773 -0.5 1 98.81 80 PHE A N 1
ATOM 609 C CA . PHE A 1 80 ? 9.398 -3.576 -1.715 1 98.81 80 PHE A CA 1
ATOM 610 C C . PHE A 1 80 ? 10.82 -4.074 -1.961 1 98.81 80 PHE A C 1
ATOM 612 O O . PHE A 1 80 ? 11.031 -5.266 -2.189 1 98.81 80 PHE A O 1
ATOM 619 N N . PRO A 1 81 ? 11.812 -3.219 -1.938 1 98.81 81 PRO A N 1
ATOM 620 C CA . PRO A 1 81 ? 13.172 -3.744 -2.115 1 98.81 81 PRO A CA 1
ATOM 621 C C . PRO A 1 81 ? 13.562 -4.742 -1.025 1 98.81 81 PRO A C 1
ATOM 623 O O . PRO A 1 81 ? 14.312 -5.688 -1.289 1 98.81 81 PRO A O 1
ATOM 626 N N . ALA A 1 82 ? 13.109 -4.555 0.196 1 98.75 82 ALA A N 1
ATOM 627 C CA . ALA A 1 82 ? 13.391 -5.508 1.269 1 98.75 82 ALA A CA 1
ATOM 628 C C . ALA A 1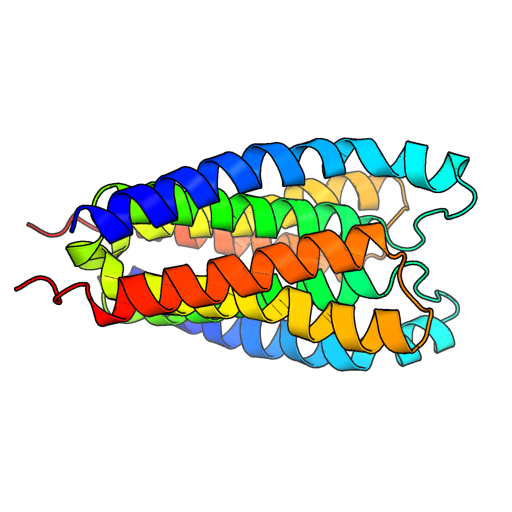 82 ? 12.828 -6.887 0.936 1 98.75 82 ALA A C 1
ATOM 630 O O . ALA A 1 82 ? 13.406 -7.906 1.322 1 98.75 82 ALA A O 1
ATOM 631 N N . ALA A 1 83 ? 11.766 -6.914 0.229 1 98.56 83 ALA A N 1
ATOM 632 C CA . ALA A 1 83 ? 11.148 -8.172 -0.178 1 98.56 83 ALA A CA 1
ATOM 633 C C . ALA A 1 83 ? 11.812 -8.734 -1.433 1 98.56 83 ALA A C 1
ATOM 635 O O . ALA A 1 83 ? 12.133 -9.922 -1.5 1 98.56 83 ALA A O 1
ATOM 636 N N . VAL A 1 84 ? 12.102 -7.895 -2.391 1 98.81 84 VAL A N 1
ATOM 637 C CA . VAL A 1 84 ? 12.406 -8.32 -3.752 1 98.81 84 VAL A CA 1
ATOM 638 C C . VAL A 1 84 ? 13.875 -8.742 -3.846 1 98.81 84 VAL A C 1
ATOM 640 O O . VAL A 1 84 ? 14.203 -9.719 -4.52 1 98.81 84 VAL A O 1
ATOM 643 N N . TRP A 1 85 ? 14.734 -8.016 -3.199 1 98.75 85 TRP A N 1
ATOM 644 C CA . TRP A 1 85 ? 16.141 -8.297 -3.404 1 98.75 85 TRP A CA 1
ATOM 645 C C . TRP A 1 85 ? 16.516 -9.68 -2.871 1 98.75 85 TRP A C 1
ATOM 647 O O . TRP A 1 85 ? 17.188 -10.453 -3.547 1 98.75 85 TRP A O 1
ATOM 657 N N . PRO A 1 86 ? 16.078 -10.133 -1.643 1 98.62 86 PRO A N 1
ATOM 658 C CA . PRO A 1 86 ? 16.312 -11.523 -1.243 1 98.62 86 PRO A CA 1
ATOM 659 C C . PRO A 1 86 ? 15.688 -12.531 -2.209 1 98.62 86 PRO A C 1
ATOM 661 O O . PRO A 1 86 ? 16.297 -13.555 -2.52 1 98.62 86 PRO A O 1
ATOM 664 N N . LEU A 1 87 ? 14.492 -12.273 -2.734 1 98.75 87 LEU A N 1
ATOM 665 C CA . LEU A 1 87 ? 13.82 -13.156 -3.682 1 98.75 87 LEU A CA 1
ATOM 666 C C . LEU A 1 87 ? 14.633 -13.281 -4.969 1 98.75 87 LEU A C 1
ATOM 668 O O . LEU A 1 87 ? 14.75 -14.375 -5.527 1 98.75 87 LEU A O 1
ATOM 672 N N . TYR A 1 88 ? 15.125 -12.141 -5.395 1 98.69 88 TYR A N 1
ATOM 673 C CA . TYR A 1 88 ? 15.914 -12.133 -6.617 1 98.69 88 TYR A CA 1
ATOM 674 C C . TYR A 1 88 ? 17.188 -12.969 -6.453 1 98.69 88 TYR A C 1
ATOM 676 O O . TYR A 1 88 ? 17.547 -13.742 -7.348 1 98.69 88 TYR A O 1
ATOM 684 N N . MET A 1 89 ? 17.859 -12.828 -5.355 1 98.5 89 MET A N 1
ATOM 685 C CA . MET A 1 89 ? 19.078 -13.57 -5.078 1 98.5 89 MET A CA 1
ATOM 686 C C . MET A 1 89 ? 18.797 -15.07 -5 1 98.5 89 MET A C 1
ATOM 688 O O . MET A 1 89 ? 19.688 -15.891 -5.234 1 98.5 89 MET A O 1
ATOM 692 N N . GLN A 1 90 ? 17.594 -15.508 -4.773 1 98.31 90 GLN A N 1
ATOM 693 C CA . GLN A 1 90 ? 17.172 -16.906 -4.695 1 98.31 90 GLN A CA 1
ATOM 694 C C . GLN A 1 90 ? 16.641 -17.391 -6.043 1 98.31 90 GLN A C 1
ATOM 696 O O . GLN A 1 90 ? 16.234 -18.547 -6.168 1 98.31 90 GLN A O 1
ATOM 701 N N . GLY A 1 91 ? 16.547 -16.469 -7.023 1 98.19 91 GLY A N 1
ATOM 702 C CA . GLY A 1 91 ? 16.047 -16.828 -8.336 1 98.19 91 GLY A CA 1
ATOM 703 C C . GLY A 1 91 ? 14.531 -16.891 -8.391 1 98.19 91 GLY A C 1
ATOM 704 O O . GLY A 1 91 ? 13.969 -17.5 -9.305 1 98.19 91 GLY A O 1
ATOM 705 N N . ARG A 1 92 ? 13.875 -16.266 -7.438 1 97.88 92 ARG A N 1
ATOM 706 C CA . ARG A 1 92 ? 12.438 -16.438 -7.289 1 97.88 92 ARG A CA 1
ATOM 707 C C . ARG A 1 92 ? 11.68 -15.25 -7.863 1 97.88 92 ARG A C 1
ATOM 709 O O . ARG A 1 92 ? 10.461 -15.164 -7.738 1 97.88 92 ARG A O 1
ATOM 716 N N . THR A 1 93 ? 12.297 -14.25 -8.445 1 98 93 THR A N 1
ATOM 717 C CA . THR A 1 93 ? 11.68 -13.102 -9.094 1 98 93 THR A CA 1
ATOM 718 C C . THR A 1 93 ? 12.547 -12.594 -10.242 1 98 93 THR A C 1
ATOM 720 O O . THR A 1 93 ? 13.773 -12.695 -10.188 1 98 93 THR A O 1
ATOM 723 N N . PRO A 1 94 ? 11.953 -12.094 -11.344 1 97.12 94 PRO A N 1
ATOM 724 C CA . PRO A 1 94 ? 12.719 -11.672 -12.516 1 97.12 94 PRO A CA 1
ATOM 725 C C . PRO A 1 94 ? 13.555 -10.422 -12.25 1 97.12 94 PRO A C 1
ATOM 727 O O . PRO A 1 94 ? 13.242 -9.648 -11.336 1 97.12 94 PRO A O 1
ATOM 730 N N . GLY A 1 95 ? 14.547 -10.18 -13.078 1 97.75 95 GLY A N 1
ATOM 731 C CA . GLY A 1 95 ? 15.438 -9.039 -12.961 1 97.75 95 GLY A CA 1
ATOM 732 C C . GLY A 1 95 ? 14.734 -7.707 -13.133 1 97.75 95 GLY A C 1
ATOM 733 O O . GLY A 1 95 ? 15.102 -6.719 -12.492 1 97.75 95 GLY A O 1
ATOM 734 N N . ALA A 1 96 ? 13.75 -7.668 -13.992 1 97.12 96 ALA A N 1
ATOM 735 C CA . ALA A 1 96 ? 12.992 -6.441 -14.195 1 97.12 96 ALA A CA 1
ATOM 736 C C . ALA A 1 96 ? 12.344 -5.965 -12.898 1 97.12 96 ALA A C 1
ATOM 738 O O . ALA A 1 96 ? 12.312 -4.766 -12.617 1 97.12 96 ALA A O 1
ATOM 739 N N . VAL A 1 97 ? 11.883 -6.914 -12.086 1 98.06 97 VAL A N 1
ATOM 740 C CA . VAL A 1 97 ? 11.266 -6.582 -10.812 1 98.06 97 VAL A CA 1
ATOM 741 C C . VAL A 1 97 ? 12.32 -6.027 -9.852 1 98.06 97 VAL A C 1
ATOM 743 O O . VAL A 1 97 ? 12.078 -5.039 -9.164 1 98.06 97 VAL A O 1
ATOM 746 N N . ALA A 1 98 ? 13.484 -6.602 -9.844 1 98.62 98 ALA A N 1
ATOM 747 C CA . ALA A 1 98 ? 14.586 -6.125 -9.008 1 98.62 98 ALA A CA 1
ATOM 748 C C . ALA A 1 98 ? 15.016 -4.719 -9.422 1 98.62 98 ALA A C 1
ATOM 750 O O . ALA A 1 98 ? 15.414 -3.912 -8.586 1 98.62 98 ALA A O 1
ATOM 751 N N . ALA A 1 99 ? 14.977 -4.441 -10.688 1 98.69 99 ALA A N 1
ATOM 752 C CA . ALA A 1 99 ? 15.305 -3.102 -11.172 1 98.69 99 ALA A CA 1
ATOM 753 C C . ALA A 1 99 ? 14.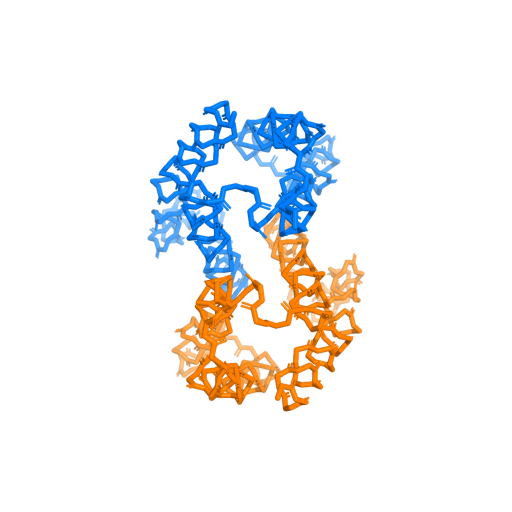352 -2.059 -10.594 1 98.69 99 ALA A C 1
ATOM 755 O O . ALA A 1 99 ? 14.781 -1.003 -10.133 1 98.69 99 ALA A O 1
ATOM 756 N N . PHE A 1 100 ? 13.047 -2.342 -10.617 1 98.44 100 PHE A N 1
ATOM 757 C CA . PHE A 1 100 ? 12.07 -1.428 -10.039 1 98.44 100 PHE A CA 1
ATOM 758 C C . PHE A 1 100 ? 12.281 -1.305 -8.531 1 98.44 100 PHE A C 1
ATOM 760 O O . PHE A 1 100 ? 12.125 -0.221 -7.965 1 98.44 100 PHE A O 1
ATOM 767 N N . ALA A 1 101 ? 12.602 -2.395 -7.875 1 98.75 101 ALA A N 1
ATOM 768 C CA . ALA A 1 101 ? 12.898 -2.365 -6.445 1 98.75 101 ALA A CA 1
ATOM 769 C C . ALA A 1 101 ? 14.102 -1.466 -6.156 1 98.75 101 ALA A C 1
ATOM 771 O O . ALA A 1 101 ? 14.148 -0.805 -5.113 1 98.75 101 ALA A O 1
ATOM 772 N N . THR A 1 102 ? 15.07 -1.459 -7.016 1 98.81 102 THR A N 1
ATOM 773 C CA . THR A 1 102 ? 16.25 -0.609 -6.855 1 98.81 102 THR A CA 1
ATOM 774 C C . THR A 1 102 ? 15.867 0.864 -6.961 1 98.81 102 THR A C 1
ATOM 776 O O . THR A 1 102 ? 16.375 1.697 -6.207 1 98.81 102 THR A O 1
ATOM 779 N N . VAL A 1 103 ? 15.008 1.181 -7.914 1 98.81 103 VAL A N 1
ATOM 780 C CA . VAL A 1 103 ? 14.5 2.543 -8.016 1 98.81 103 VAL A CA 1
ATOM 781 C C . VAL A 1 103 ? 13.789 2.926 -6.715 1 98.81 103 VAL A C 1
ATOM 783 O O . VAL A 1 103 ? 13.938 4.051 -6.23 1 98.81 103 VAL A O 1
ATOM 786 N N . ASP A 1 104 ? 13.039 1.985 -6.129 1 98.88 104 ASP A N 1
ATOM 787 C CA . ASP A 1 104 ? 12.359 2.236 -4.867 1 98.88 104 ASP A CA 1
ATOM 788 C C . ASP A 1 104 ? 13.359 2.564 -3.758 1 98.88 104 ASP A C 1
ATOM 790 O O . ASP A 1 104 ? 13.078 3.387 -2.883 1 98.88 104 ASP A O 1
ATOM 794 N N . LEU A 1 105 ? 14.492 1.919 -3.775 1 98.62 105 LEU A N 1
ATOM 795 C CA . LEU A 1 105 ? 15.523 2.211 -2.781 1 98.62 105 LEU A CA 1
ATOM 796 C C . LEU A 1 105 ? 16.031 3.643 -2.93 1 98.62 105 LEU A C 1
ATOM 798 O O . LEU A 1 105 ? 16.25 4.332 -1.933 1 98.62 105 LEU A O 1
ATOM 802 N N . LEU A 1 106 ? 16.203 4.066 -4.148 1 98.75 106 LEU A N 1
ATOM 803 C CA . LEU A 1 106 ? 16.609 5.445 -4.402 1 98.75 106 LEU A CA 1
ATOM 804 C C . LEU A 1 106 ? 15.555 6.426 -3.898 1 98.75 106 LEU A C 1
ATOM 806 O O . LEU A 1 106 ? 15.891 7.422 -3.25 1 98.75 106 LEU A O 1
ATOM 810 N N . LEU A 1 107 ? 14.359 6.156 -4.172 1 98.94 107 LEU A N 1
ATOM 811 C CA . LEU A 1 107 ? 13.273 7.016 -3.717 1 98.94 107 LEU A CA 1
ATOM 812 C C . LEU A 1 107 ? 13.18 7.016 -2.193 1 98.94 107 LEU A C 1
ATOM 814 O O . LEU A 1 107 ? 12.883 8.047 -1.586 1 98.94 107 LEU A O 1
ATOM 818 N N . ALA A 1 108 ? 13.461 5.852 -1.581 1 98.94 108 ALA A N 1
ATOM 819 C CA . ALA A 1 108 ? 13.461 5.785 -0.122 1 98.94 108 ALA A CA 1
ATOM 820 C C . ALA A 1 108 ? 14.484 6.758 0.467 1 98.94 108 ALA A C 1
ATOM 822 O O . ALA A 1 108 ? 14.195 7.445 1.45 1 98.94 108 ALA A O 1
ATOM 823 N N . VAL A 1 109 ? 15.602 6.75 -0.109 1 98.88 109 VAL A N 1
ATOM 824 C CA . VAL A 1 109 ? 16.656 7.648 0.345 1 98.88 109 VAL A CA 1
ATOM 825 C C . VAL A 1 109 ? 16.219 9.102 0.163 1 98.88 109 VAL A C 1
ATOM 827 O O . VAL A 1 109 ? 16.359 9.922 1.075 1 98.88 109 VAL A O 1
ATOM 830 N N . LEU A 1 110 ? 15.656 9.445 -0.989 1 98.94 110 LEU A N 1
ATOM 831 C CA . LEU A 1 110 ? 15.203 10.805 -1.258 1 98.94 110 LEU A CA 1
ATOM 832 C C . LEU A 1 110 ? 14.086 11.211 -0.299 1 98.94 110 LEU A C 1
ATOM 834 O O . LEU A 1 110 ? 14.047 12.344 0.18 1 98.94 110 LEU A O 1
ATOM 838 N N . PHE A 1 111 ? 13.195 10.336 -0.047 1 98.94 111 PHE A N 1
ATOM 839 C CA . PHE A 1 111 ? 12.109 10.617 0.889 1 98.94 111 PHE A CA 1
ATOM 840 C C . PHE A 1 111 ? 12.656 10.867 2.291 1 98.94 111 PHE A C 1
ATOM 842 O O . PHE A 1 111 ? 12.188 11.758 2.998 1 98.94 111 PHE A O 1
ATOM 849 N N . ALA A 1 112 ? 13.617 10.039 2.664 1 98.81 112 ALA A N 1
ATOM 850 C CA . ALA A 1 112 ? 14.234 10.211 3.979 1 98.81 112 ALA A CA 1
ATOM 851 C C . ALA A 1 112 ? 14.922 11.57 4.086 1 98.81 112 ALA A C 1
ATOM 853 O O . ALA A 1 112 ? 14.805 12.25 5.105 1 98.81 112 ALA A O 1
ATOM 854 N N . ILE A 1 113 ? 15.625 11.953 3.082 1 98.81 113 ILE A N 1
ATOM 855 C CA . ILE A 1 113 ? 16.281 13.258 3.059 1 98.81 113 ILE A CA 1
ATOM 856 C C . ILE A 1 113 ? 15.227 14.359 3.135 1 98.81 113 ILE A C 1
ATOM 858 O O . ILE A 1 113 ? 15.391 15.328 3.879 1 98.81 113 ILE A O 1
ATOM 862 N N . ALA A 1 114 ? 14.188 14.172 2.359 1 98.75 114 ALA A N 1
ATOM 863 C CA . ALA A 1 114 ? 13.102 15.148 2.398 1 98.75 114 ALA A CA 1
ATOM 864 C C . ALA A 1 114 ? 12.523 15.273 3.807 1 98.75 114 ALA A C 1
ATOM 866 O O . ALA A 1 114 ? 12.289 16.391 4.285 1 98.75 114 ALA A O 1
ATOM 867 N N . TRP A 1 115 ? 12.336 14.188 4.398 1 98.38 115 TRP A N 1
ATOM 868 C CA . TRP A 1 115 ? 11.812 14.188 5.762 1 98.38 115 TRP A CA 1
ATOM 869 C C . TRP A 1 115 ? 12.773 14.898 6.715 1 98.38 115 TRP A C 1
ATOM 871 O O . TRP A 1 115 ? 12.352 15.711 7.539 1 98.38 115 TRP A O 1
ATOM 881 N N . LEU A 1 116 ? 14.023 14.633 6.641 1 97.81 116 LEU A N 1
ATOM 882 C CA . LEU A 1 116 ? 15.047 15.195 7.523 1 97.81 116 LEU A CA 1
ATOM 883 C C . LEU A 1 116 ? 15.18 16.703 7.305 1 97.81 116 LEU A C 1
ATOM 885 O O . LEU A 1 116 ? 15.422 17.453 8.258 1 97.81 116 LEU A O 1
ATOM 889 N N . ARG A 1 117 ? 14.938 17.109 6.152 1 97.19 117 ARG A N 1
ATOM 890 C CA . ARG A 1 117 ? 15.188 18.5 5.809 1 97.19 117 ARG A CA 1
ATOM 891 C C . ARG A 1 117 ? 13.938 19.344 6.004 1 97.19 117 ARG A C 1
ATOM 893 O O . ARG A 1 117 ? 14 20.578 6.012 1 97.19 117 ARG A O 1
ATOM 900 N N . THR A 1 118 ? 12.867 18.703 6.027 1 96.44 118 THR A N 1
ATOM 901 C CA . THR A 1 118 ? 11.617 19.438 6.191 1 96.44 118 THR A CA 1
ATOM 902 C C . THR A 1 118 ? 11.391 19.812 7.656 1 96.44 118 THR A C 1
ATOM 904 O O . THR A 1 118 ? 11.32 18.922 8.516 1 96.44 118 THR A O 1
ATOM 907 N N . LYS A 1 119 ? 11.266 21.062 7.938 1 90.06 119 LYS A N 1
ATOM 908 C CA . LYS A 1 119 ? 10.961 21.531 9.289 1 90.06 119 LYS A CA 1
ATOM 909 C C . LYS A 1 119 ? 9.492 21.312 9.625 1 90.06 119 LYS A C 1
ATOM 911 O O . LYS A 1 119 ? 8.617 21.516 8.773 1 90.06 119 LYS A O 1
ATOM 916 N N . PRO A 1 120 ? 9.281 20.875 10.828 1 84.81 120 PRO A N 1
ATOM 917 C CA . PRO A 1 120 ? 7.883 20.688 11.219 1 84.81 120 PRO A CA 1
ATOM 918 C C . PRO A 1 120 ? 7.078 21.984 11.188 1 84.81 120 PRO A C 1
ATOM 920 O O . PRO A 1 120 ? 7.617 23.062 11.461 1 84.81 120 PRO A O 1
ATOM 923 N N . ALA A 1 121 ? 5.836 21.844 10.758 1 77.94 121 ALA A N 1
ATOM 924 C CA . ALA A 1 121 ? 4.945 23 10.758 1 77.94 121 ALA A CA 1
ATOM 925 C C . ALA A 1 121 ? 4.738 23.516 12.18 1 77.94 121 ALA A C 1
ATOM 927 O O . ALA A 1 121 ? 4.688 22.75 13.133 1 77.94 121 ALA A O 1
ATOM 928 N N . ALA A 1 122 ? 4.957 24.875 12.391 1 68.19 122 ALA A N 1
ATOM 929 C CA . ALA A 1 122 ? 4.812 25.578 13.664 1 68.19 122 ALA A CA 1
ATOM 930 C C . ALA A 1 122 ? 3.439 25.328 14.281 1 68.19 122 ALA A C 1
ATOM 932 O O . ALA A 1 122 ? 2.459 25.125 13.562 1 68.19 122 ALA A O 1
ATOM 933 N N . MET B 1 1 ? -13.195 15.367 16.922 1 87.38 1 MET B N 1
ATOM 934 C CA . MET B 1 1 ? -11.906 14.836 16.484 1 87.38 1 MET B CA 1
ATOM 935 C C . MET B 1 1 ? -11.648 13.469 17.094 1 87.38 1 MET B C 1
ATOM 937 O O . MET B 1 1 ? -10.758 12.742 16.641 1 87.38 1 MET B O 1
ATOM 941 N N . ARG B 1 2 ? -12.516 13.211 18 1 94.38 2 ARG B N 1
ATOM 942 C CA . ARG B 1 2 ? -12.328 11.938 18.688 1 94.38 2 ARG B CA 1
ATOM 943 C C . ARG B 1 2 ? -12.656 10.773 17.75 1 94.38 2 ARG B C 1
ATOM 945 O O . ARG B 1 2 ? -11.977 9.742 17.781 1 94.38 2 ARG B O 1
ATOM 952 N N . PHE B 1 3 ? -13.664 10.906 17.016 1 97.81 3 PHE B N 1
ATOM 953 C CA . PHE B 1 3 ? -14.086 9.852 16.094 1 97.81 3 PHE B CA 1
ATOM 954 C C . PHE B 1 3 ? -12.953 9.469 15.156 1 97.81 3 PHE B C 1
ATOM 956 O O . PHE B 1 3 ? -12.594 8.297 15.047 1 97.81 3 PHE B O 1
ATOM 963 N N . ALA B 1 4 ? -12.375 10.375 14.5 1 98.31 4 ALA B N 1
ATOM 964 C CA . ALA B 1 4 ? -11.289 10.125 13.555 1 98.31 4 ALA B CA 1
ATOM 965 C C . ALA B 1 4 ? -10.094 9.492 14.25 1 98.31 4 ALA B C 1
ATOM 967 O O . ALA B 1 4 ? -9.461 8.578 13.711 1 98.31 4 ALA B O 1
ATOM 968 N N . ARG B 1 5 ? -9.75 9.969 15.406 1 98.56 5 ARG B N 1
ATOM 969 C CA . ARG B 1 5 ? -8.633 9.414 16.156 1 98.56 5 ARG B CA 1
ATOM 970 C C . ARG B 1 5 ? -8.836 7.926 16.422 1 98.56 5 ARG B C 1
ATOM 972 O O . ARG B 1 5 ? -7.93 7.121 16.203 1 98.56 5 ARG B O 1
ATOM 979 N N . TRP B 1 6 ? -9.984 7.621 16.875 1 98.56 6 TRP B N 1
ATOM 980 C CA . TRP B 1 6 ? -10.266 6.234 17.234 1 98.56 6 TRP B CA 1
ATOM 981 C C . TRP B 1 6 ? -10.359 5.359 15.984 1 98.56 6 TRP B C 1
ATOM 983 O O . TRP B 1 6 ? -9.82 4.25 15.953 1 98.56 6 TRP B O 1
ATOM 993 N N . VAL B 1 7 ? -11.055 5.84 14.969 1 98.81 7 VAL B N 1
ATOM 994 C CA . VAL B 1 7 ? -11.242 5.066 13.75 1 98.81 7 VAL B CA 1
ATOM 995 C C . VAL B 1 7 ? -9.891 4.742 13.117 1 98.81 7 VAL B C 1
ATOM 997 O O . VAL B 1 7 ? -9.609 3.58 12.812 1 98.81 7 VAL B O 1
ATOM 1000 N N . PHE B 1 8 ? -9.062 5.676 12.977 1 98.94 8 PHE B N 1
ATOM 1001 C CA . PHE B 1 8 ? -7.785 5.465 12.305 1 98.94 8 PHE B CA 1
ATOM 1002 C C . PHE B 1 8 ? -6.836 4.668 13.188 1 98.94 8 PHE B C 1
ATOM 1004 O O . PHE B 1 8 ? -6.121 3.787 12.711 1 98.94 8 PHE B O 1
ATOM 1011 N N . THR B 1 9 ? -6.816 4.957 14.5 1 98.94 9 THR B N 1
ATOM 1012 C CA . THR B 1 9 ? -5.922 4.223 15.391 1 98.94 9 THR B CA 1
ATOM 1013 C C . THR B 1 9 ? -6.305 2.748 15.445 1 98.94 9 THR B C 1
ATOM 1015 O O . THR B 1 9 ? -5.441 1.874 15.32 1 98.94 9 THR B O 1
ATOM 1018 N N . LEU B 1 10 ? -7.543 2.428 15.562 1 98.88 10 LEU B N 1
ATOM 1019 C CA . LEU B 1 10 ? -7.992 1.041 15.633 1 98.88 10 LEU B CA 1
ATOM 1020 C C . LEU B 1 10 ? -7.801 0.333 14.297 1 98.88 10 LEU B C 1
ATOM 1022 O O . LEU B 1 10 ? -7.453 -0.849 14.266 1 98.88 10 LEU B O 1
ATOM 1026 N N . ALA B 1 11 ? -8.094 1.008 13.219 1 98.94 11 ALA B N 1
ATOM 1027 C CA . ALA B 1 11 ? -7.859 0.435 11.898 1 98.94 11 ALA B CA 1
ATOM 1028 C C . ALA B 1 11 ? -6.387 0.077 11.711 1 98.94 11 ALA B C 1
ATOM 1030 O O . ALA B 1 11 ? -6.066 -0.986 11.172 1 98.94 11 ALA B O 1
ATOM 1031 N N . GLY B 1 12 ? -5.527 1.05 12.125 1 98.94 12 GLY B N 1
ATOM 1032 C CA . GLY B 1 12 ? -4.102 0.776 12.023 1 98.94 12 GLY B CA 1
ATOM 1033 C C . GLY B 1 12 ? -3.67 -0.443 12.812 1 98.94 12 GLY B C 1
ATOM 1034 O O . GLY B 1 12 ? -2.908 -1.275 12.32 1 98.94 12 GLY B O 1
ATOM 1035 N N . ILE B 1 13 ? -4.113 -0.538 14.047 1 98.94 13 ILE B N 1
ATOM 1036 C CA . ILE B 1 13 ? -3.787 -1.674 14.898 1 98.94 13 ILE B CA 1
ATOM 1037 C C . ILE B 1 13 ? -4.336 -2.959 14.281 1 98.94 13 ILE B C 1
ATOM 1039 O O . ILE B 1 13 ? -3.611 -3.947 14.148 1 98.94 13 ILE B O 1
ATOM 1043 N N . TYR B 1 14 ? -5.539 -2.973 13.93 1 98.88 14 TYR B N 1
ATOM 1044 C CA . TYR B 1 14 ? -6.168 -4.113 13.273 1 98.88 14 TYR B CA 1
ATOM 1045 C C . TYR B 1 14 ? -5.375 -4.543 12.047 1 98.88 14 TYR B C 1
ATOM 1047 O O . TYR B 1 14 ? -5.074 -5.727 11.875 1 98.88 14 TYR B O 1
ATOM 1055 N N . GLY B 1 15 ? -5.086 -3.604 11.188 1 98.75 15 GLY B N 1
ATOM 1056 C CA . GLY B 1 15 ? -4.359 -3.91 9.969 1 98.75 15 GLY B CA 1
ATOM 1057 C C . GLY B 1 15 ? -2.98 -4.488 10.227 1 98.75 15 GLY B C 1
ATOM 1058 O O . GLY B 1 15 ? -2.531 -5.383 9.508 1 98.75 15 GLY B O 1
ATOM 1059 N N . LEU B 1 16 ? -2.271 -3.973 11.227 1 98.88 16 LEU B N 1
ATOM 1060 C CA . LEU B 1 16 ? -0.977 -4.539 11.586 1 98.88 16 LEU B CA 1
ATOM 1061 C C . LEU B 1 16 ? -1.114 -6.004 11.984 1 98.88 16 LEU B C 1
ATOM 1063 O O . LEU B 1 16 ? -0.308 -6.844 11.57 1 98.88 16 LEU B O 1
ATOM 1067 N N . VAL B 1 17 ? -2.102 -6.363 12.75 1 98.69 17 VAL B N 1
ATOM 1068 C CA . VAL B 1 17 ? -2.324 -7.715 13.25 1 98.69 17 VAL B CA 1
ATOM 1069 C C . VAL B 1 17 ? -2.703 -8.641 12.102 1 98.69 17 VAL B C 1
ATOM 1071 O O . VAL B 1 17 ? -2.248 -9.789 12.039 1 98.69 17 VAL B O 1
ATOM 1074 N N . VAL B 1 18 ? -3.516 -8.188 11.172 1 98.44 18 VAL B N 1
ATOM 1075 C CA . VAL B 1 18 ? -4.082 -9.016 10.109 1 98.44 18 VAL B CA 1
ATOM 1076 C C . VAL B 1 18 ? -3.062 -9.188 8.984 1 98.44 18 VAL B C 1
ATOM 1078 O O . VAL B 1 18 ? -2.986 -10.25 8.367 1 98.44 18 VAL B O 1
ATOM 1081 N N . VAL B 1 19 ? -2.248 -8.172 8.703 1 98.81 19 VAL B N 1
ATOM 1082 C CA . VAL B 1 19 ? -1.41 -8.164 7.508 1 98.81 19 VAL B CA 1
ATOM 1083 C C . VAL B 1 19 ? -0.029 -8.727 7.844 1 98.81 19 VAL B C 1
ATOM 1085 O O . VAL B 1 19 ? 0.58 -9.422 7.031 1 98.81 19 VAL B O 1
ATOM 1088 N N . ALA B 1 20 ? 0.507 -8.547 9.062 1 98.62 20 ALA B N 1
ATOM 1089 C CA . ALA B 1 20 ? 1.857 -8.969 9.422 1 98.62 20 ALA B CA 1
ATOM 1090 C C . ALA B 1 20 ? 2.035 -10.469 9.234 1 98.62 20 ALA B C 1
ATOM 1092 O O . ALA B 1 20 ? 3.066 -10.922 8.727 1 98.62 20 ALA B O 1
ATOM 1093 N N . PRO B 1 21 ? 1.068 -11.32 9.523 1 98.25 21 PRO B N 1
ATOM 1094 C CA . PRO B 1 21 ? 1.239 -12.766 9.359 1 98.25 21 PRO B CA 1
ATOM 1095 C C . PRO B 1 21 ? 1.394 -13.18 7.898 1 98.25 21 PRO B C 1
ATOM 1097 O O . PRO B 1 21 ? 1.799 -14.312 7.609 1 98.25 21 PRO B O 1
ATOM 1100 N N . MET B 1 22 ? 1.047 -12.305 6.961 1 98.19 22 MET B N 1
ATOM 1101 C CA . MET B 1 22 ? 1.179 -12.633 5.543 1 98.19 22 MET B CA 1
ATOM 1102 C C . MET B 1 22 ? 2.631 -12.922 5.188 1 98.19 22 MET B C 1
ATOM 1104 O O . MET B 1 22 ? 2.904 -13.672 4.242 1 98.19 22 MET B O 1
ATOM 1108 N N . TYR B 1 23 ? 3.633 -12.445 5.949 1 97.94 23 TYR B N 1
ATOM 1109 C CA . TYR B 1 23 ? 5.047 -12.695 5.688 1 97.94 23 TYR B CA 1
ATOM 1110 C C . TYR B 1 23 ? 5.387 -14.164 5.914 1 97.94 23 TYR B C 1
ATOM 1112 O O . TYR B 1 23 ? 6.43 -14.641 5.461 1 97.94 23 TYR B O 1
ATOM 1120 N N . PHE B 1 24 ? 4.492 -14.891 6.547 1 97.06 24 PHE B N 1
ATOM 1121 C CA . PHE B 1 24 ? 4.738 -16.297 6.855 1 97.06 24 PHE B CA 1
ATOM 1122 C C . PHE B 1 24 ? 3.717 -17.188 6.16 1 97.06 24 PHE B C 1
ATOM 1124 O O . PHE B 1 24 ? 3.648 -18.391 6.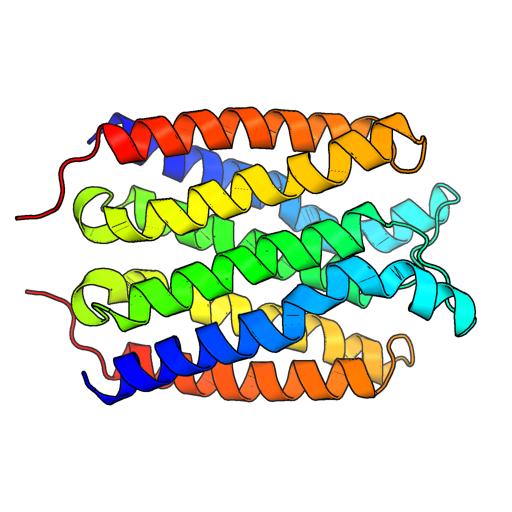434 1 97.06 24 PHE B O 1
ATOM 1131 N N . ALA B 1 25 ? 2.965 -16.641 5.277 1 97.19 25 ALA B N 1
ATOM 1132 C CA . ALA B 1 25 ? 1.803 -17.344 4.742 1 97.19 25 ALA B CA 1
ATOM 1133 C C . ALA B 1 25 ? 2.178 -18.156 3.512 1 97.19 25 ALA B C 1
ATOM 1135 O O . ALA B 1 25 ? 1.42 -19.031 3.084 1 97.19 25 ALA B O 1
ATOM 1136 N N . GLU B 1 26 ? 3.303 -17.859 2.918 1 97.75 26 GLU B N 1
ATOM 1137 C CA . GLU B 1 26 ? 3.643 -18.469 1.633 1 97.75 26 GLU B CA 1
ATOM 1138 C C . GLU B 1 26 ? 3.672 -19.984 1.727 1 97.75 26 GLU B C 1
ATOM 1140 O O . GLU B 1 26 ? 3.049 -20.672 0.916 1 97.75 26 GLU B O 1
ATOM 1145 N N . ALA B 1 27 ? 4.383 -20.5 2.719 1 96.69 27 ALA B N 1
ATOM 1146 C CA . ALA B 1 27 ? 4.492 -21.938 2.902 1 96.69 27 ALA B CA 1
ATOM 1147 C C . ALA B 1 27 ? 3.125 -22.578 3.15 1 96.69 27 ALA B C 1
ATOM 1149 O O . ALA B 1 27 ? 2.816 -23.641 2.607 1 96.69 27 ALA B O 1
ATOM 1150 N N . ALA B 1 28 ? 2.371 -21.953 3.977 1 96.06 28 ALA B N 1
ATOM 1151 C CA . ALA B 1 28 ? 1.037 -22.453 4.301 1 96.06 28 ALA B CA 1
ATOM 1152 C C . ALA B 1 28 ? 0.152 -22.484 3.057 1 96.06 28 ALA B C 1
ATOM 1154 O O . ALA B 1 28 ? -0.645 -23.422 2.887 1 96.06 28 ALA B O 1
ATOM 1155 N N . MET B 1 29 ? 0.245 -21.531 2.174 1 96.25 29 MET B N 1
ATOM 1156 C CA . MET B 1 29 ? -0.519 -21.484 0.929 1 96.25 29 MET B CA 1
ATOM 1157 C C . MET B 1 29 ? -0.131 -22.656 0.019 1 96.25 29 MET B C 1
ATOM 1159 O O . MET B 1 29 ? -0.994 -23.266 -0.61 1 96.25 29 MET B O 1
ATOM 1163 N N . GLY B 1 30 ? 1.168 -22.891 -0.017 1 96.81 30 GLY B N 1
ATOM 1164 C CA . GLY B 1 30 ? 1.629 -24.031 -0.778 1 96.81 30 GLY B CA 1
ATOM 1165 C C . GLY B 1 30 ? 1.106 -25.359 -0.241 1 96.81 30 GLY B C 1
ATOM 1166 O O . GLY B 1 30 ? 0.646 -26.203 -1.007 1 96.81 30 GLY B O 1
ATOM 1167 N N . GLU B 1 31 ? 1.164 -25.531 1.046 1 96.62 31 GLU B N 1
ATOM 1168 C CA . GLU B 1 31 ? 0.691 -26.75 1.696 1 96.62 31 GLU B CA 1
ATOM 1169 C C . GLU B 1 31 ? -0.808 -26.938 1.485 1 96.62 31 GLU B C 1
ATOM 1171 O O . GLU B 1 31 ? -1.288 -28.062 1.405 1 96.62 31 GLU B O 1
ATOM 1176 N N . ALA B 1 32 ? -1.457 -25.938 1.311 1 94.94 32 ALA B N 1
ATOM 1177 C CA . ALA B 1 32 ? -2.9 -25.969 1.088 1 94.94 32 ALA B CA 1
ATOM 1178 C C . ALA B 1 32 ? -3.223 -26.234 -0.378 1 94.94 32 ALA B C 1
ATOM 1180 O O . ALA B 1 32 ? -4.387 -26.188 -0.785 1 94.94 32 ALA B O 1
ATOM 1181 N N . GLY B 1 33 ? -2.215 -26.469 -1.215 1 94.75 33 GLY B N 1
ATOM 1182 C CA . GLY B 1 33 ? -2.424 -26.828 -2.607 1 94.75 33 GLY B CA 1
ATOM 1183 C C . GLY B 1 33 ? -2.521 -25.625 -3.527 1 94.75 33 GLY B C 1
ATOM 1184 O O . GLY B 1 33 ? -3.004 -25.734 -4.656 1 94.75 33 GLY B O 1
ATOM 1185 N N . ARG B 1 34 ? -2.154 -24.453 -3.061 1 95.88 34 ARG B N 1
ATOM 1186 C CA . ARG B 1 34 ? -2.201 -23.219 -3.836 1 95.88 34 ARG B CA 1
ATOM 1187 C C . ARG B 1 34 ? -0.864 -22.484 -3.779 1 95.88 34 ARG B C 1
ATOM 1189 O O . ARG B 1 34 ? -0.785 -21.359 -3.27 1 95.88 34 ARG B O 1
ATOM 1196 N N . PRO B 1 35 ? 0.116 -23.047 -4.344 1 97.81 35 PRO B N 1
ATOM 1197 C CA . PRO B 1 35 ? 1.422 -22.391 -4.273 1 97.81 35 PRO B CA 1
ATOM 1198 C C . PRO B 1 35 ? 1.419 -21 -4.906 1 97.81 35 PRO B C 1
ATOM 1200 O O . PRO B 1 35 ? 0.688 -20.766 -5.871 1 97.81 35 PRO B O 1
ATOM 1203 N N . VAL B 1 36 ? 2.248 -20.141 -4.398 1 98.25 36 VAL B N 1
ATOM 1204 C CA . VAL B 1 36 ? 2.379 -18.766 -4.887 1 98.25 36 VAL B CA 1
ATOM 1205 C C . VAL B 1 36 ? 3.33 -18.734 -6.078 1 98.25 36 VAL B C 1
ATOM 1207 O O . VAL B 1 36 ? 4.492 -19.125 -5.965 1 98.25 36 VAL B O 1
ATOM 1210 N N . SER B 1 37 ? 2.893 -18.203 -7.164 1 98.06 37 SER B N 1
ATOM 1211 C CA . SER B 1 37 ? 3.693 -18.188 -8.383 1 98.06 37 SER B CA 1
ATOM 1212 C C . SER B 1 37 ? 4.59 -16.953 -8.438 1 98.06 37 SER B C 1
ATOM 1214 O O . SER B 1 37 ? 5.648 -16.969 -9.062 1 98.06 37 SER B O 1
ATOM 1216 N N . HIS B 1 38 ? 4.137 -15.875 -7.832 1 98.25 38 HIS B N 1
ATOM 1217 C CA . HIS B 1 38 ? 4.855 -14.602 -7.805 1 98.25 38 HIS B CA 1
ATOM 1218 C C . HIS B 1 38 ? 5.008 -14.086 -6.375 1 98.25 38 HIS B C 1
ATOM 1220 O O . HIS B 1 38 ? 4.293 -13.172 -5.965 1 98.25 38 HIS B O 1
ATOM 1226 N N . PRO B 1 39 ? 6.008 -14.602 -5.711 1 98.62 39 PRO B N 1
ATOM 1227 C CA . PRO B 1 39 ? 6.129 -14.25 -4.293 1 98.62 39 PRO B CA 1
ATOM 1228 C C . PRO B 1 39 ? 6.371 -12.766 -4.074 1 98.62 39 PRO B C 1
ATOM 1230 O O . PRO B 1 39 ? 6.047 -12.227 -3.01 1 98.62 39 PRO B O 1
ATOM 1233 N N . GLU B 1 40 ? 6.965 -12.047 -5.066 1 98.69 40 GLU B N 1
ATOM 1234 C CA . GLU B 1 40 ? 7.172 -10.609 -4.941 1 98.69 40 GLU B CA 1
ATOM 1235 C C . GLU B 1 40 ? 5.848 -9.875 -4.77 1 98.69 40 GLU B C 1
ATOM 1237 O O . GLU B 1 40 ? 5.793 -8.82 -4.137 1 98.69 40 GLU B O 1
ATOM 1242 N N . LEU B 1 41 ? 4.738 -10.461 -5.305 1 98.75 41 LEU B N 1
ATOM 1243 C CA . LEU B 1 41 ? 3.43 -9.828 -5.156 1 98.75 41 LEU B CA 1
ATOM 1244 C C . LEU B 1 41 ? 2.889 -10.031 -3.744 1 98.75 41 LEU B C 1
ATOM 1246 O O . LEU B 1 41 ? 2.256 -9.133 -3.184 1 98.75 41 LEU B O 1
ATOM 1250 N N . LEU B 1 42 ? 3.135 -11.188 -3.172 1 98.81 42 LEU B N 1
ATOM 1251 C CA . LEU B 1 42 ? 2.721 -11.461 -1.8 1 98.81 42 LEU B CA 1
ATOM 1252 C C . LEU B 1 42 ? 3.438 -10.539 -0.82 1 98.81 42 LEU B C 1
ATOM 1254 O O . LEU B 1 42 ? 2.793 -9.844 -0.033 1 98.81 42 LEU B O 1
ATOM 1258 N N . TYR B 1 43 ? 4.684 -10.461 -0.911 1 98.81 43 TYR B N 1
ATOM 1259 C CA . TYR B 1 43 ? 5.477 -9.695 0.041 1 98.81 43 TYR B CA 1
ATOM 1260 C C . TYR B 1 43 ? 5.367 -8.203 -0.239 1 98.81 43 TYR B C 1
ATOM 1262 O O . TYR B 1 43 ? 5.41 -7.383 0.684 1 98.81 43 TYR B O 1
ATOM 1270 N N . GLY B 1 44 ? 5.293 -7.852 -1.522 1 98.69 44 GLY B N 1
ATOM 1271 C CA . GLY B 1 44 ? 5.051 -6.461 -1.866 1 98.69 44 GLY B CA 1
ATOM 1272 C C . GLY B 1 44 ? 3.73 -5.938 -1.337 1 98.69 44 GLY B C 1
ATOM 1273 O O . GLY B 1 44 ? 3.678 -4.855 -0.744 1 98.69 44 GLY B O 1
ATOM 1274 N N . PHE B 1 45 ? 2.678 -6.715 -1.582 1 98.81 45 PHE B N 1
ATOM 1275 C CA . PHE B 1 45 ? 1.36 -6.34 -1.08 1 98.81 45 PHE B CA 1
ATOM 1276 C C . PHE B 1 45 ? 1.383 -6.188 0.436 1 98.81 45 PHE B C 1
ATOM 1278 O O . PHE B 1 45 ? 0.894 -5.188 0.971 1 98.81 45 PHE B O 1
ATOM 1285 N N . ALA B 1 46 ? 1.955 -7.156 1.121 1 98.88 46 ALA B N 1
ATOM 1286 C CA . ALA B 1 46 ? 2.043 -7.117 2.578 1 98.88 46 ALA B CA 1
ATOM 1287 C C . ALA B 1 46 ? 2.789 -5.871 3.047 1 98.88 46 ALA B C 1
ATOM 1289 O O . ALA B 1 46 ? 2.322 -5.156 3.939 1 98.88 46 ALA B O 1
ATOM 1290 N N . GLY B 1 47 ? 3.912 -5.586 2.451 1 98.88 47 GLY B N 1
ATOM 1291 C CA . GLY B 1 47 ? 4.754 -4.477 2.877 1 98.88 47 GLY B CA 1
ATOM 1292 C C . GLY B 1 47 ? 4.105 -3.121 2.674 1 98.88 47 GLY B C 1
ATOM 1293 O O . GLY B 1 47 ? 4.105 -2.285 3.578 1 98.88 47 GLY B O 1
ATOM 1294 N N . VAL B 1 48 ? 3.596 -2.918 1.448 1 98.81 48 VAL B N 1
ATOM 1295 C CA . VAL B 1 48 ? 2.969 -1.636 1.147 1 98.81 48 VAL B CA 1
ATOM 1296 C C . VAL B 1 48 ? 1.717 -1.459 2.002 1 98.81 48 VAL B C 1
ATOM 1298 O O . VAL B 1 48 ? 1.43 -0.355 2.475 1 98.81 48 VAL B O 1
ATOM 1301 N N . THR B 1 49 ? 0.96 -2.506 2.195 1 98.94 49 THR B N 1
ATOM 1302 C CA . THR B 1 49 ? -0.236 -2.439 3.027 1 98.94 49 THR B CA 1
ATOM 1303 C C . THR B 1 49 ? 0.129 -2.125 4.477 1 98.94 49 THR B C 1
ATOM 1305 O O . THR B 1 49 ? -0.534 -1.315 5.129 1 98.94 49 THR B O 1
ATOM 1308 N N . LEU B 1 50 ? 1.168 -2.73 4.977 1 98.94 50 LEU B N 1
ATOM 1309 C CA . LEU B 1 50 ? 1.605 -2.445 6.34 1 98.94 50 LEU B CA 1
ATOM 1310 C C . LEU B 1 50 ? 2.027 -0.987 6.48 1 98.94 50 LEU B C 1
ATOM 1312 O O . LEU B 1 50 ? 1.814 -0.374 7.527 1 98.94 50 LEU B O 1
ATOM 1316 N N . ALA B 1 51 ? 2.662 -0.441 5.473 1 98.94 51 ALA B N 1
ATOM 1317 C CA . ALA B 1 51 ? 3.039 0.97 5.5 1 98.94 51 ALA B CA 1
ATOM 1318 C C . ALA B 1 51 ? 1.813 1.862 5.68 1 98.94 51 ALA B C 1
ATOM 1320 O O . ALA B 1 51 ? 1.875 2.881 6.367 1 98.94 51 ALA B O 1
ATOM 1321 N N . PHE B 1 52 ? 0.71 1.515 5.07 1 98.94 52 PHE B N 1
ATOM 1322 C CA . PHE B 1 52 ? -0.513 2.289 5.242 1 98.94 52 PHE B CA 1
ATOM 1323 C C . PHE B 1 52 ? -1.01 2.201 6.68 1 98.94 52 PHE B C 1
ATOM 1325 O O . PHE B 1 52 ? -1.566 3.166 7.211 1 98.94 52 PHE B O 1
ATOM 1332 N N . GLN B 1 53 ? -0.866 0.981 7.348 1 98.94 53 GLN B N 1
ATOM 1333 C CA . GLN B 1 53 ? -1.275 0.896 8.742 1 98.94 53 GLN B CA 1
ATOM 1334 C C . GLN B 1 53 ? -0.512 1.901 9.602 1 98.94 53 GLN B C 1
ATOM 1336 O O . GLN B 1 53 ? -1.082 2.508 10.516 1 98.94 53 GLN B O 1
ATOM 1341 N N . VAL B 1 54 ? 0.734 2.096 9.32 1 98.94 54 VAL B N 1
ATOM 1342 C CA . VAL B 1 54 ? 1.53 3.102 10.016 1 98.94 54 VAL B CA 1
ATOM 1343 C C . VAL B 1 54 ? 0.958 4.492 9.742 1 98.94 54 VAL B C 1
ATOM 1345 O O . VAL B 1 54 ? 0.836 5.309 10.664 1 98.94 54 VAL B O 1
ATOM 1348 N N . LEU B 1 55 ? 0.606 4.758 8.5 1 98.94 55 LEU B N 1
ATOM 1349 C CA . LEU B 1 55 ? -0.009 6.039 8.18 1 98.94 55 LEU B CA 1
ATOM 1350 C C . LEU B 1 55 ? -1.292 6.242 8.977 1 98.94 55 LEU B C 1
ATOM 1352 O O . LEU B 1 55 ? -1.565 7.344 9.453 1 98.94 55 LEU B O 1
ATOM 1356 N N . PHE B 1 56 ? -2.096 5.156 9.102 1 98.94 56 PHE B N 1
ATOM 1357 C CA . PHE B 1 56 ? -3.336 5.273 9.859 1 98.94 56 PHE B CA 1
ATOM 1358 C C . PHE B 1 56 ? -3.049 5.66 11.305 1 98.94 56 PHE B C 1
ATOM 1360 O O . PHE B 1 56 ? -3.738 6.508 11.875 1 98.94 56 PHE B O 1
ATOM 1367 N N . LEU B 1 57 ? -2.082 5.062 11.891 1 98.94 57 LEU B N 1
ATOM 1368 C CA . LEU B 1 57 ? -1.712 5.398 13.266 1 98.94 57 LEU B CA 1
ATOM 1369 C C . LEU B 1 57 ? -1.244 6.848 13.359 1 98.94 57 LEU B C 1
ATOM 1371 O O . LEU B 1 57 ? -1.553 7.539 14.336 1 98.94 57 LEU B O 1
ATOM 1375 N N . ILE B 1 58 ? -0.526 7.309 12.391 1 98.88 58 ILE B N 1
ATOM 1376 C CA . ILE B 1 58 ? -0.046 8.688 12.352 1 98.88 58 ILE B CA 1
ATOM 1377 C C . ILE B 1 58 ? -1.229 9.641 12.227 1 98.88 58 ILE B C 1
ATOM 1379 O O . ILE B 1 58 ? -1.312 10.633 12.953 1 98.88 58 ILE B O 1
ATOM 1383 N N . ILE B 1 59 ? -2.146 9.32 11.32 1 98.81 59 ILE B N 1
ATOM 1384 C CA . ILE B 1 59 ? -3.346 10.141 11.164 1 98.81 59 ILE B CA 1
ATOM 1385 C C . ILE B 1 59 ? -4.117 10.188 12.477 1 98.81 59 ILE B C 1
ATOM 1387 O O . ILE B 1 59 ? -4.598 11.242 12.883 1 98.81 59 ILE B O 1
ATOM 1391 N N . GLY B 1 60 ? -4.191 9.094 13.141 1 98.69 60 GLY B N 1
ATOM 1392 C CA . GLY B 1 60 ? -4.922 9.016 14.398 1 98.69 60 GLY B CA 1
ATOM 1393 C C . GLY B 1 60 ? -4.371 9.945 15.461 1 98.69 60 GLY B C 1
ATOM 1394 O O . GLY B 1 60 ? -5.094 10.328 16.391 1 98.69 60 GLY B O 1
ATOM 1395 N N . ARG B 1 61 ? -3.129 10.344 15.383 1 98.06 61 ARG B N 1
ATOM 1396 C CA . ARG B 1 61 ? -2.512 11.203 16.391 1 98.06 61 ARG B CA 1
ATOM 1397 C C . ARG B 1 61 ? -2.902 12.656 16.188 1 98.06 61 ARG B C 1
ATOM 1399 O O . ARG B 1 61 ? -2.949 13.438 17.141 1 98.06 61 ARG B O 1
ATOM 1406 N N . ASP B 1 62 ? -3.074 13.07 14.969 1 97.12 62 ASP B N 1
ATOM 1407 C CA . ASP B 1 62 ? -3.449 14.445 14.656 1 97.12 62 ASP B CA 1
ATOM 1408 C C . ASP B 1 62 ? -4.289 14.508 13.383 1 97.12 62 ASP B C 1
ATOM 1410 O O . ASP B 1 62 ? -3.834 15.016 12.359 1 97.12 62 ASP B O 1
ATOM 1414 N N . PRO B 1 63 ? -5.535 14.094 13.57 1 97.81 63 PRO B N 1
ATOM 1415 C CA . PRO B 1 63 ? -6.395 13.977 12.391 1 97.81 63 PRO B CA 1
ATOM 1416 C C . PRO B 1 63 ? -6.582 15.305 11.664 1 97.81 63 PRO B C 1
ATOM 1418 O O . PRO B 1 63 ? -6.578 15.344 10.43 1 97.81 63 PRO B O 1
ATOM 1421 N N . ALA B 1 64 ? -6.684 16.406 12.367 1 97.06 64 ALA B N 1
ATOM 1422 C CA . ALA B 1 64 ? -6.938 17.688 11.727 1 97.06 64 ALA B CA 1
ATOM 1423 C C . ALA B 1 64 ? -5.766 18.094 10.844 1 97.06 64 ALA B C 1
ATOM 1425 O O . ALA B 1 64 ? -5.965 18.562 9.711 1 97.06 64 ALA B O 1
ATOM 1426 N N . ARG B 1 65 ? -4.621 17.969 11.32 1 96.5 65 ARG B N 1
ATOM 1427 C CA . ARG B 1 65 ? -3.414 18.312 10.578 1 96.5 65 ARG B CA 1
ATOM 1428 C C . ARG B 1 65 ? -3.256 17.438 9.344 1 96.5 65 ARG B C 1
ATOM 1430 O O . ARG B 1 65 ? -2.855 17.922 8.281 1 96.5 65 ARG B O 1
ATOM 1437 N N . LEU B 1 66 ? -3.625 16.203 9.508 1 98.25 66 LEU B N 1
ATOM 1438 C CA . LEU B 1 66 ? -3.326 15.219 8.469 1 98.25 66 LEU B CA 1
ATOM 1439 C C . LEU B 1 66 ? -4.578 14.875 7.668 1 98.25 66 LEU B C 1
ATOM 1441 O O . LEU B 1 66 ? -4.613 13.867 6.961 1 98.25 66 LEU B O 1
ATOM 1445 N N . ARG B 1 67 ? -5.523 15.711 7.754 1 98.44 67 ARG B N 1
ATOM 1446 C CA . ARG B 1 67 ? -6.797 15.492 7.078 1 98.44 67 ARG B CA 1
ATOM 1447 C C . ARG B 1 67 ? -6.586 15.219 5.59 1 98.44 67 ARG B C 1
ATOM 1449 O O . ARG B 1 67 ? -7.227 14.336 5.02 1 98.44 67 ARG B O 1
ATOM 1456 N N . PRO B 1 68 ? -5.711 15.914 4.879 1 98.5 68 PRO B N 1
ATOM 1457 C CA . PRO B 1 68 ? -5.547 15.625 3.453 1 98.5 68 PRO B CA 1
ATOM 1458 C C . PRO B 1 68 ? -5.082 14.195 3.189 1 98.5 68 PRO B C 1
ATOM 1460 O O . PRO B 1 68 ? -5.422 13.609 2.158 1 98.5 68 PRO B O 1
ATOM 1463 N N . ALA B 1 69 ? -4.352 13.641 4.109 1 98.81 69 ALA B N 1
ATOM 1464 C CA . ALA B 1 69 ? -3.838 12.289 3.943 1 98.81 69 ALA B CA 1
ATOM 1465 C C . ALA B 1 69 ? -4.957 11.258 4.043 1 98.81 69 ALA B C 1
ATOM 1467 O O . ALA B 1 69 ? -4.809 10.117 3.586 1 98.81 69 ALA B O 1
ATOM 1468 N N . MET B 1 70 ? -6.082 11.609 4.609 1 98.88 70 MET B N 1
ATOM 1469 C CA . MET B 1 70 ? -7.215 10.695 4.738 1 98.88 70 MET B CA 1
ATOM 1470 C C . MET B 1 70 ? -7.758 10.305 3.369 1 98.88 70 MET B C 1
ATOM 1472 O O . MET B 1 70 ? -8.328 9.227 3.207 1 98.88 70 MET B O 1
ATOM 1476 N N . ILE B 1 71 ? -7.547 11.172 2.424 1 98.88 71 ILE B N 1
ATOM 1477 C CA . ILE B 1 71 ? -7.992 10.883 1.066 1 98.88 71 ILE B CA 1
ATOM 1478 C C . ILE B 1 71 ? -7.277 9.641 0.541 1 98.88 71 ILE B C 1
ATOM 1480 O O . ILE B 1 71 ? -7.918 8.719 0.02 1 98.88 71 ILE B O 1
ATOM 1484 N N . ALA B 1 72 ? -5.984 9.594 0.689 1 98.94 72 ALA B N 1
ATOM 1485 C CA . ALA B 1 72 ? -5.207 8.43 0.272 1 98.94 72 ALA B CA 1
ATOM 1486 C C . ALA B 1 72 ? -5.625 7.184 1.055 1 98.94 72 ALA B C 1
ATOM 1488 O O . ALA B 1 72 ? -5.629 6.074 0.513 1 98.94 72 ALA B O 1
ATOM 1489 N N . ALA B 1 73 ? -5.961 7.355 2.312 1 98.94 73 ALA B N 1
ATOM 1490 C CA . ALA B 1 73 ? -6.391 6.238 3.152 1 98.94 73 ALA B CA 1
ATOM 1491 C C . ALA B 1 73 ? -7.703 5.648 2.65 1 98.94 73 ALA B C 1
ATOM 1493 O O . ALA B 1 73 ? -7.871 4.426 2.623 1 98.94 73 ALA B O 1
ATOM 1494 N N . VAL B 1 74 ? -8.617 6.523 2.252 1 98.94 74 VAL B N 1
ATOM 1495 C CA . VAL B 1 74 ? -9.891 6.055 1.71 1 98.94 74 VAL B CA 1
ATOM 1496 C C . VAL B 1 74 ? -9.641 5.281 0.416 1 98.94 74 VAL B C 1
ATOM 1498 O O . VAL B 1 74 ? -10.203 4.203 0.214 1 98.94 74 VAL B O 1
ATOM 1501 N N . ILE B 1 75 ? -8.805 5.805 -0.419 1 98.94 75 ILE B N 1
ATOM 1502 C CA . ILE B 1 75 ? -8.484 5.152 -1.685 1 98.94 75 ILE B CA 1
ATOM 1503 C C . ILE B 1 75 ? -7.879 3.777 -1.418 1 98.94 75 ILE B C 1
ATOM 1505 O O . ILE B 1 75 ? -8.227 2.801 -2.086 1 98.94 75 ILE B O 1
ATOM 1509 N N . GLU B 1 76 ? -7.016 3.744 -0.477 1 98.94 76 GLU B N 1
ATOM 1510 C CA . GLU B 1 76 ? -6.395 2.477 -0.102 1 98.94 76 GLU B CA 1
ATOM 1511 C C . GLU B 1 76 ? -7.445 1.454 0.325 1 98.94 76 GLU B C 1
ATOM 1513 O O . GLU B 1 76 ? -7.422 0.309 -0.129 1 98.94 76 GLU B O 1
ATOM 1518 N N . LYS B 1 77 ? -8.43 1.808 1.091 1 98.94 77 LYS B N 1
ATOM 1519 C CA . LYS B 1 77 ? -9.414 0.874 1.634 1 98.94 77 LYS B CA 1
ATOM 1520 C C . LYS B 1 77 ? -10.438 0.475 0.574 1 98.94 77 LYS B C 1
ATOM 1522 O O . LYS B 1 77 ? -11.023 -0.606 0.647 1 98.94 77 LYS B O 1
ATOM 1527 N N . VAL B 1 78 ? -10.586 1.226 -0.419 1 98.88 78 VAL B N 1
ATOM 1528 C CA . VAL B 1 78 ? -11.523 0.906 -1.492 1 98.88 78 VAL B CA 1
ATOM 1529 C C . VAL B 1 78 ? -10.844 0.006 -2.521 1 98.88 78 VAL B C 1
ATOM 1531 O O . VAL B 1 78 ? -11.492 -0.825 -3.156 1 98.88 78 VAL B O 1
ATOM 1534 N N . SER B 1 79 ? -9.547 0.142 -2.662 1 98.81 79 SER B N 1
ATOM 1535 C CA . SER B 1 79 ? -8.805 -0.502 -3.742 1 98.81 79 SER B CA 1
ATOM 1536 C C . SER B 1 79 ? -8.898 -2.021 -3.646 1 98.81 79 SER B C 1
ATOM 1538 O O . SER B 1 79 ? -9.094 -2.703 -4.656 1 98.81 79 SER B O 1
ATOM 1540 N N . PHE B 1 80 ? -8.805 -2.588 -2.467 1 98.81 80 PHE B N 1
ATOM 1541 C CA . PHE B 1 80 ? -8.773 -4.039 -2.318 1 98.81 80 PHE B CA 1
ATOM 1542 C C . PHE B 1 80 ? -10.141 -4.641 -2.598 1 98.81 80 PHE B C 1
ATOM 1544 O O . PHE B 1 80 ? -10.266 -5.582 -3.387 1 98.81 80 PHE B O 1
ATOM 1551 N N . PRO B 1 81 ? -11.195 -4.16 -1.981 1 98.81 81 PRO B N 1
ATOM 1552 C CA . PRO B 1 81 ? -12.508 -4.727 -2.324 1 98.81 81 PRO B CA 1
ATOM 1553 C C . PRO B 1 81 ? -12.859 -4.531 -3.797 1 98.81 81 PRO B C 1
ATOM 1555 O O . PRO B 1 81 ? -13.539 -5.379 -4.387 1 98.81 81 PRO B O 1
ATOM 1558 N N . ALA B 1 82 ? -12.461 -3.434 -4.414 1 98.75 82 ALA B N 1
ATOM 1559 C CA . ALA B 1 82 ? -12.703 -3.221 -5.84 1 98.75 82 ALA B CA 1
ATOM 1560 C C . ALA B 1 82 ? -12.039 -4.309 -6.676 1 98.75 82 ALA B C 1
ATOM 1562 O O . ALA B 1 82 ? -12.555 -4.691 -7.73 1 98.75 82 ALA B O 1
ATOM 1563 N N . ALA B 1 83 ? -10.953 -4.793 -6.211 1 98.56 83 ALA B N 1
ATOM 1564 C CA . ALA B 1 83 ? -10.234 -5.859 -6.906 1 98.56 83 ALA B CA 1
ATOM 1565 C C . ALA B 1 83 ? -10.828 -7.227 -6.57 1 98.56 83 ALA B C 1
ATOM 1567 O O . ALA B 1 83 ? -11.047 -8.047 -7.461 1 98.56 83 ALA B O 1
ATOM 1568 N N . VAL B 1 84 ? -11.148 -7.465 -5.34 1 98.81 84 VAL B N 1
ATOM 1569 C CA . VAL B 1 84 ? -11.383 -8.805 -4.816 1 98.81 84 VAL B CA 1
ATOM 1570 C C . VAL B 1 84 ? -12.805 -9.242 -5.137 1 98.81 84 VAL B C 1
ATOM 1572 O O . VAL B 1 84 ? -13.047 -10.406 -5.48 1 98.81 84 VAL B O 1
ATOM 1575 N N . TRP B 1 85 ? -13.734 -8.359 -5.016 1 98.75 85 TRP B N 1
ATOM 1576 C CA . TRP B 1 85 ? -15.125 -8.789 -5.148 1 98.75 85 TRP B CA 1
ATOM 1577 C C . TRP B 1 85 ? -15.406 -9.273 -6.566 1 98.75 85 TRP B C 1
ATOM 1579 O O . TRP B 1 85 ? -16.016 -10.328 -6.758 1 98.75 85 TRP B O 1
ATOM 1589 N N . PRO B 1 86 ? -14.984 -8.57 -7.676 1 98.62 86 PRO B N 1
ATOM 1590 C CA . PRO B 1 86 ? -15.141 -9.156 -9.008 1 98.62 86 PRO B CA 1
ATOM 1591 C C . PRO B 1 86 ? -14.422 -10.492 -9.15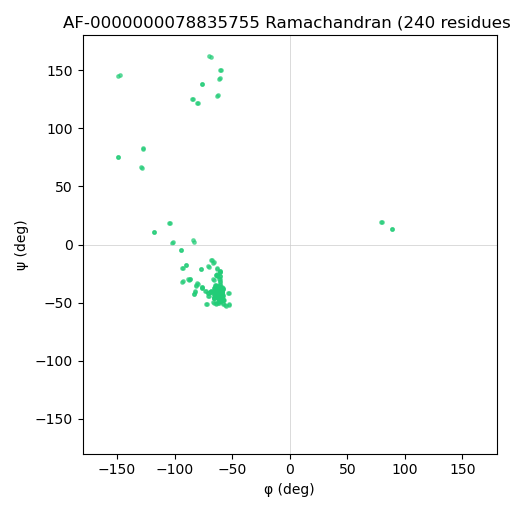6 1 98.62 86 PRO B C 1
ATOM 1593 O O . PRO B 1 86 ? -14.953 -11.422 -9.773 1 98.62 86 PRO B O 1
ATOM 1596 N N . LEU B 1 87 ? -13.227 -10.656 -8.594 1 98.75 87 LEU B N 1
ATOM 1597 C CA . LEU B 1 87 ? -12.477 -11.898 -8.656 1 98.75 87 LEU B CA 1
ATOM 1598 C C . LEU B 1 87 ? -13.227 -13.031 -7.965 1 98.75 87 LEU B C 1
ATOM 1600 O O . LEU B 1 87 ? -13.258 -14.164 -8.461 1 98.75 87 LEU B O 1
ATOM 1604 N N . TYR B 1 88 ? -13.781 -12.68 -6.824 1 98.69 88 TYR B N 1
ATOM 1605 C CA . TYR B 1 88 ? -14.531 -13.672 -6.066 1 98.69 88 TYR B CA 1
ATOM 1606 C C . TYR B 1 88 ? -15.742 -14.164 -6.855 1 98.69 88 TYR B C 1
ATOM 1608 O O . TYR B 1 88 ? -16.016 -15.359 -6.895 1 98.69 88 TYR B O 1
ATOM 1616 N N . MET B 1 89 ? -16.453 -13.266 -7.465 1 98.5 89 MET B N 1
ATOM 1617 C CA . MET B 1 89 ? -17.625 -13.609 -8.258 1 98.5 89 MET B CA 1
ATOM 1618 C C . MET B 1 89 ? -17.25 -14.477 -9.453 1 98.5 89 MET B C 1
ATOM 1620 O O . MET B 1 89 ? -18.078 -15.242 -9.953 1 98.5 89 MET B O 1
ATOM 1624 N N . GLN B 1 90 ? -16.031 -14.492 -9.898 1 98.31 90 GLN B N 1
ATOM 1625 C CA . GLN B 1 90 ? -15.516 -15.281 -11.008 1 98.31 90 GLN B CA 1
ATOM 1626 C C . GLN B 1 90 ? -14.906 -16.594 -10.523 1 98.31 90 GLN B C 1
ATOM 1628 O O . GLN B 1 90 ? -14.414 -17.391 -11.32 1 98.31 90 GLN B O 1
ATOM 1633 N N . GLY B 1 91 ? -14.852 -16.766 -9.18 1 98.19 91 GLY B N 1
ATOM 1634 C CA . GLY B 1 91 ? -14.273 -17.969 -8.609 1 98.19 91 GLY B CA 1
ATOM 1635 C C . GLY B 1 91 ? -12.758 -17.953 -8.578 1 98.19 91 GLY B C 1
ATOM 1636 O O . GLY B 1 91 ? -12.117 -19 -8.445 1 98.19 91 GLY B O 1
ATOM 1637 N N . ARG B 1 92 ? -12.188 -16.781 -8.672 1 97.81 92 ARG B N 1
ATOM 1638 C CA . ARG B 1 92 ? -10.742 -16.672 -8.852 1 97.81 92 ARG B CA 1
ATOM 1639 C C . ARG B 1 92 ? -10.055 -16.312 -7.543 1 97.81 92 ARG B C 1
ATOM 1641 O O . ARG B 1 92 ? -8.844 -16.078 -7.516 1 97.81 92 ARG B O 1
ATOM 1648 N N . THR B 1 93 ? -10.719 -16.156 -6.422 1 98 93 THR B N 1
ATOM 1649 C CA . THR B 1 93 ? -10.164 -15.898 -5.102 1 98 93 THR B CA 1
ATOM 1650 C C . THR B 1 93 ? -11.023 -16.531 -4.012 1 98 93 THR B C 1
ATOM 1652 O O . THR B 1 93 ? -12.242 -16.625 -4.164 1 98 93 THR B O 1
ATOM 1655 N N . PRO B 1 94 ? -10.438 -17.016 -2.908 1 97.12 94 PRO B N 1
ATOM 1656 C CA . PRO B 1 94 ? -11.203 -17.719 -1.863 1 97.12 94 PRO B CA 1
ATOM 1657 C C . PRO B 1 94 ? -12.125 -16.781 -1.092 1 97.12 94 PRO B C 1
ATOM 1659 O O . PRO B 1 94 ? -11.898 -15.562 -1.056 1 97.12 94 PRO B O 1
ATOM 1662 N N . GLY B 1 95 ? -13.102 -17.328 -0.406 1 97.75 95 GLY B N 1
ATOM 1663 C CA . GLY B 1 95 ? -14.078 -16.578 0.375 1 97.75 95 GLY B CA 1
ATOM 1664 C C . GLY B 1 95 ? -13.453 -15.828 1.535 1 97.75 95 GLY B C 1
ATOM 1665 O O . GLY B 1 95 ? -13.906 -14.734 1.884 1 97.75 95 GLY B O 1
ATOM 1666 N N . ALA B 1 96 ? -12.453 -16.406 2.146 1 97.12 96 ALA B N 1
ATOM 1667 C CA . ALA B 1 96 ? -11.766 -15.734 3.252 1 97.12 96 ALA B CA 1
ATOM 1668 C C . ALA B 1 96 ? -11.195 -14.391 2.812 1 97.12 96 ALA B C 1
ATOM 1670 O O . ALA B 1 96 ? -11.258 -13.414 3.562 1 97.12 96 ALA B O 1
ATOM 1671 N N . VAL B 1 97 ? -10.695 -14.344 1.575 1 98.06 97 VAL B N 1
ATOM 1672 C CA . VAL B 1 97 ? -10.141 -13.102 1.039 1 98.06 97 VAL B CA 1
ATOM 1673 C C . VAL B 1 97 ? -11.266 -12.086 0.827 1 98.06 97 VAL B C 1
ATOM 1675 O O . VAL B 1 97 ? -11.117 -10.906 1.161 1 98.06 97 VAL B O 1
ATOM 1678 N N . ALA B 1 98 ? -12.391 -12.523 0.346 1 98.62 98 ALA B N 1
ATOM 1679 C CA . ALA B 1 98 ? -13.547 -11.648 0.151 1 98.62 98 ALA B CA 1
ATOM 1680 C C . ALA B 1 98 ? -14.062 -11.117 1.484 1 98.62 98 ALA B C 1
ATOM 1682 O O . ALA B 1 98 ? -14.547 -9.984 1.561 1 98.62 98 ALA B O 1
ATOM 1683 N N . ALA B 1 99 ? -13.992 -11.906 2.504 1 98.69 99 ALA B N 1
ATOM 1684 C CA . ALA B 1 99 ? -14.406 -11.461 3.834 1 98.69 99 ALA B CA 1
ATOM 1685 C C . ALA B 1 99 ? -13.539 -10.297 4.305 1 98.69 99 ALA B C 1
ATOM 1687 O O . ALA B 1 99 ? -14.062 -9.297 4.816 1 98.69 99 ALA B O 1
ATOM 1688 N N . PHE B 1 100 ? -12.227 -10.398 4.148 1 98.38 100 PHE B N 1
ATOM 1689 C CA . PHE B 1 100 ? -11.336 -9.297 4.516 1 98.38 100 PHE B CA 1
ATOM 1690 C C . PHE B 1 100 ? -11.602 -8.078 3.65 1 98.38 100 PHE B C 1
ATOM 1692 O O . PHE B 1 100 ? -11.539 -6.941 4.133 1 98.38 100 PHE B O 1
ATOM 1699 N N . ALA B 1 101 ? -11.867 -8.281 2.375 1 98.75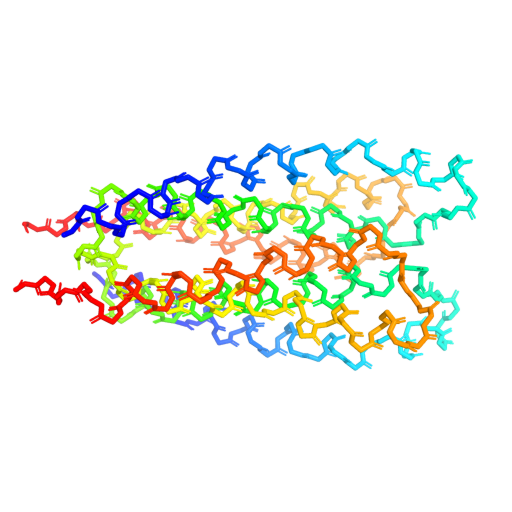 101 ALA B N 1
ATOM 1700 C CA . ALA B 1 101 ? -12.219 -7.176 1.482 1 98.75 101 ALA B CA 1
ATOM 1701 C C . ALA B 1 101 ? -13.484 -6.469 1.954 1 98.75 101 ALA B C 1
ATOM 1703 O O . ALA B 1 101 ? -13.617 -5.25 1.802 1 98.75 101 ALA B O 1
ATOM 1704 N N . THR B 1 102 ? -14.422 -7.191 2.475 1 98.81 102 THR B N 1
ATOM 1705 C CA . THR B 1 102 ? -15.656 -6.613 2.992 1 98.81 102 THR B CA 1
ATOM 1706 C C . THR B 1 102 ? -15.375 -5.738 4.211 1 98.81 102 THR B C 1
ATOM 1708 O O . THR B 1 102 ? -15.961 -4.664 4.359 1 98.81 102 THR B O 1
ATOM 1711 N N . VAL B 1 103 ? -14.508 -6.219 5.094 1 98.81 103 VAL B N 1
ATOM 1712 C CA . VAL B 1 103 ? -14.094 -5.402 6.227 1 98.81 103 VAL B CA 1
ATOM 1713 C C . VAL B 1 103 ? -13.461 -4.109 5.723 1 98.81 103 VAL B C 1
ATOM 1715 O O . VAL B 1 103 ? -13.695 -3.035 6.285 1 98.81 103 VAL B O 1
ATOM 1718 N N . ASP B 1 104 ? -12.672 -4.199 4.645 1 98.88 104 ASP B N 1
ATOM 1719 C CA . ASP B 1 104 ? -12.055 -3.014 4.059 1 98.88 104 ASP B CA 1
ATOM 1720 C C . ASP B 1 104 ? -13.109 -2.018 3.582 1 98.88 104 ASP B C 1
ATOM 1722 O O . ASP B 1 104 ? -12.914 -0.805 3.678 1 98.88 104 ASP B O 1
ATOM 1726 N N . LEU B 1 105 ? -14.203 -2.512 3.064 1 98.62 105 LEU B N 1
ATOM 1727 C CA . LEU B 1 105 ? -15.281 -1.627 2.635 1 98.62 105 LEU B CA 1
ATOM 1728 C C . LEU B 1 105 ? -15.867 -0.876 3.824 1 98.62 105 LEU B C 1
ATOM 1730 O O . LEU B 1 105 ? -16.172 0.315 3.723 1 98.62 105 LEU B O 1
ATOM 1734 N N . LEU B 1 106 ? -16.031 -1.567 4.914 1 98.75 106 LEU B N 1
ATOM 1735 C CA . LEU B 1 106 ? -16.516 -0.925 6.129 1 98.75 106 LEU B CA 1
ATOM 1736 C C . LEU B 1 106 ? -15.547 0.153 6.602 1 98.75 106 LEU B C 1
ATOM 1738 O O . LEU B 1 106 ? -15.961 1.259 6.953 1 98.75 106 LEU B O 1
ATOM 1742 N N . LEU B 1 107 ? -14.32 -0.145 6.605 1 98.94 107 LEU B N 1
ATOM 1743 C CA . LEU B 1 107 ? -13.312 0.821 7.016 1 98.94 107 LEU B CA 1
ATOM 1744 C C . LEU B 1 107 ? -13.273 2.006 6.055 1 98.94 107 LEU B C 1
ATOM 1746 O O . LEU B 1 107 ? -13.062 3.146 6.477 1 98.94 107 LEU B O 1
ATOM 1750 N N . ALA B 1 108 ? -13.484 1.725 4.758 1 98.94 108 ALA B N 1
ATOM 1751 C CA . ALA B 1 108 ? -13.531 2.812 3.783 1 98.94 108 ALA B CA 1
ATOM 1752 C C . ALA B 1 108 ? -14.641 3.811 4.129 1 98.94 108 ALA B C 1
ATOM 1754 O O . ALA B 1 108 ? -14.43 5.023 4.051 1 98.94 108 ALA B O 1
ATOM 1755 N N . VAL B 1 109 ? -15.734 3.289 4.453 1 98.88 109 VAL B N 1
ATOM 1756 C CA . VAL B 1 109 ? -16.859 4.137 4.828 1 98.88 109 VAL B CA 1
ATOM 1757 C C . VAL B 1 109 ? -16.516 4.938 6.082 1 98.88 109 VAL B C 1
ATOM 1759 O O . VAL B 1 109 ? -16.734 6.148 6.133 1 98.88 109 VAL B O 1
ATOM 1762 N N . LEU B 1 110 ? -15.938 4.301 7.094 1 98.94 110 LEU B N 1
ATOM 1763 C CA . LEU B 1 110 ? -15.57 4.98 8.328 1 98.94 110 LEU B CA 1
ATOM 1764 C C . LEU B 1 110 ? -14.516 6.051 8.07 1 98.94 110 LEU B C 1
ATOM 1766 O O . LEU B 1 110 ? -14.57 7.141 8.641 1 98.94 110 LEU B O 1
ATOM 1770 N N . PHE B 1 111 ? -13.578 5.762 7.258 1 98.94 111 PHE B N 1
ATOM 1771 C CA . PHE B 1 111 ? -12.547 6.738 6.914 1 98.94 111 PHE B CA 1
ATOM 1772 C C . PHE B 1 111 ? -13.156 7.938 6.199 1 98.94 111 PHE B C 1
ATOM 1774 O O . PHE B 1 111 ? -12.773 9.078 6.453 1 98.94 111 PHE B O 1
ATOM 1781 N N . ALA B 1 112 ? -14.078 7.645 5.289 1 98.81 112 ALA B N 1
ATOM 1782 C CA . ALA B 1 112 ? -14.742 8.727 4.574 1 98.81 112 ALA B CA 1
ATOM 1783 C C . ALA B 1 112 ? -15.531 9.617 5.531 1 98.81 112 ALA B C 1
ATOM 1785 O O . ALA B 1 112 ? -15.492 10.844 5.422 1 98.81 112 ALA B O 1
ATOM 1786 N N . ILE B 1 113 ? -16.219 9.031 6.445 1 98.81 113 ILE B N 1
ATOM 1787 C CA . ILE B 1 113 ? -16.953 9.789 7.449 1 98.81 113 ILE B CA 1
ATOM 1788 C C . ILE B 1 113 ? -15.984 10.617 8.289 1 98.81 113 ILE B C 1
ATOM 1790 O O . ILE B 1 113 ? -16.234 11.797 8.562 1 98.81 113 ILE B O 1
ATOM 1794 N N . ALA B 1 114 ? -14.906 9.969 8.664 1 98.75 114 ALA B N 1
ATOM 1795 C CA . ALA B 1 114 ? -13.891 10.688 9.43 1 98.75 114 ALA B CA 1
ATOM 1796 C C . ALA B 1 114 ? -13.375 11.898 8.656 1 98.75 114 ALA B C 1
ATOM 1798 O O . ALA B 1 114 ? -13.227 12.984 9.219 1 98.75 114 ALA B O 1
ATOM 1799 N N . TRP B 1 115 ? -13.141 11.695 7.441 1 98.38 115 TRP B N 1
ATOM 1800 C CA . TRP B 1 115 ? -12.664 12.781 6.598 1 98.38 115 TRP B CA 1
ATOM 1801 C C . TRP B 1 115 ? -13.703 13.898 6.516 1 98.38 115 TRP B C 1
ATOM 1803 O O . TRP B 1 115 ? -13.367 15.078 6.641 1 98.38 115 TRP B O 1
ATOM 1813 N N . LEU B 1 116 ? -14.938 13.586 6.316 1 97.81 116 LEU B N 1
ATOM 1814 C CA . LEU B 1 116 ? -16.016 14.555 6.16 1 97.81 116 LEU B CA 1
ATOM 1815 C C . LEU B 1 116 ? -16.25 15.328 7.457 1 97.81 116 LEU B C 1
ATOM 1817 O O . LEU B 1 116 ? -16.578 16.516 7.43 1 97.81 116 LEU B O 1
ATOM 1821 N N . ARG B 1 117 ? -15.992 14.711 8.508 1 97.19 117 ARG B N 1
ATOM 1822 C CA . ARG B 1 117 ? -16.328 15.305 9.797 1 97.19 117 ARG B CA 1
ATOM 1823 C C . ARG B 1 117 ? -15.141 16.078 10.367 1 97.19 117 ARG B C 1
ATOM 1825 O O . ARG B 1 117 ? -15.289 16.859 11.312 1 97.19 117 ARG B O 1
ATOM 1832 N N . THR B 1 118 ? -14.031 15.758 9.891 1 96.38 118 THR B N 1
ATOM 1833 C CA . THR B 1 118 ? -12.844 16.438 10.406 1 96.38 118 THR B CA 1
ATOM 1834 C C . THR B 1 118 ? -12.68 17.812 9.758 1 96.38 118 THR B C 1
ATOM 1836 O O . THR B 1 118 ? -12.578 17.922 8.531 1 96.38 118 THR B O 1
ATOM 1839 N N . LYS B 1 119 ? -12.656 18.828 10.539 1 90 119 LYS B N 1
ATOM 1840 C CA . LYS B 1 119 ? -12.438 20.188 10.055 1 90 119 LYS B CA 1
ATOM 1841 C C . LYS B 1 119 ? -10.961 20.422 9.727 1 90 119 LYS B C 1
ATOM 1843 O O . LYS B 1 119 ? -10.078 19.938 10.438 1 90 119 LYS B O 1
ATOM 1848 N N . PRO B 1 120 ? -10.766 21.078 8.633 1 84.62 120 PRO B N 1
ATOM 1849 C CA . PRO B 1 120 ? -9.375 21.359 8.289 1 84.62 120 PRO B CA 1
ATOM 1850 C C . PRO B 1 120 ? -8.664 22.203 9.344 1 84.62 120 PRO B C 1
ATOM 1852 O O . PRO B 1 120 ? -9.281 23.047 9.992 1 84.62 120 PRO B O 1
ATOM 1855 N N . ALA B 1 121 ? -7.387 21.875 9.531 1 77.38 121 ALA B N 1
ATOM 1856 C CA . ALA B 1 121 ? -6.578 22.656 10.469 1 77.38 121 ALA B CA 1
ATOM 1857 C C . ALA B 1 121 ? -6.449 24.094 9.992 1 77.38 121 ALA B C 1
ATOM 1859 O O . ALA B 1 121 ? -6.371 24.359 8.789 1 77.38 121 ALA B O 1
ATOM 1860 N N . ALA B 1 122 ? -6.773 25.109 10.898 1 67.44 122 ALA B N 1
ATOM 1861 C CA . ALA B 1 122 ? -6.723 26.547 10.656 1 67.44 122 ALA B CA 1
ATOM 1862 C C . ALA B 1 122 ? -5.348 26.969 10.133 1 67.44 122 ALA B C 1
ATOM 1864 O O . ALA B 1 122 ? -4.336 26.344 10.484 1 67.44 122 ALA B O 1
#

Foldseek 3Di:
DQLLLVLLQVVLVVQCVVLVCLVVCQVVCVVVVHHDPDVCCSVVVSVVSNVVSVVSNVCSVPVQACLVVLVVVLVVLQVQLVPVVVCVVVVNDDPVSNVVNVVSVVSSVSSVVSSVPHHHDD/DQLLLVLLQVVLVVQCVVLVCLVVCQVVCVVVVHHDPDVCCSVVVSVVSNVVSVVSNVCSVPVQACLVVLVVVLVVLQVQLVPVVVCVVVVNDDVVSNVVNVVSVVSSVSSVVSSVPHHHDD

Sequence (244 aa):
MRFARWVFTLAGIYGLVVVAPMYFAEAAMGEAGRPVSHPELLYGFAGVTLAFQVLFLIIGRDPARLRPAMIAAVIEKVSFPAAVWPLYMQGRTPGAVAAFATVDLLLAVLFAIAWLRTKPAAMRFARWVFTLAGIYGLVVVAPMYFAEAAMGEAGRPVSHPELLYGFAGVTLAFQVLFLIIGRDPARLRPAMIAAVIEKVSFPAAVWPLYMQGRTPGAVAAFATVDLLLAVLFAIAWLRTKPAA

Secondary structure (DSSP, 8-state):
-HHHHHHHHHHHHHHHHHHGGGGGHHHHHHHTT---S-HHHHHHHHHHHHHHHHHHHHHHH-TTTTHHHHHHHHHHHHHHHHHHHHHHHTT-S-HHHHHHHHHHHHHHHHHHHHHHHSPPP-/-HHHHHHHHHHHHHHHHHHGGGGGHHHHHHHTT---S-HHHHHHHHHHHHHHHHHHHHHHH-TTTTHHHHHHHHHHHHHHHHHHHHHHHTT-S-HHHHHHHHHHHHHHHHHHHHHHHSPPP-